Protein AF-A0A961ANX2-F1 (afdb_monomer)

Foldseek 3Di:
DDDDDDDDDDDDDDDPDPPPPCVVVVVVVVVVVVVVVVVVVVPDPDDDDDDDDDDDDDDDDDDDDDDDDDDCPPPFPKDKFKDKDWEALQKWKKAWACDPDPQKIKIKTWHWDQDPVQKIKIKIKIKIAGNVLVVVCVVVVLADVRPPHRYIDIHGPVSVVVSVVVCVVVVRMDMDIDDIDIDHAFDKDKDKDWDDDVPDDPQFIKIKIWIWTWHADPVRIIMIIIIIITGTDD

Solvent-accessible surface area (backbone atoms only — not comparable to full-atom values): 14037 Å² total; per-residue (Å²): 136,86,86,84,91,86,85,87,84,79,81,84,77,79,82,76,80,84,75,72,79,58,56,66,57,52,54,47,52,53,51,51,52,49,52,53,50,53,50,57,64,69,66,54,79,77,77,80,81,82,77,90,79,85,92,84,82,90,87,81,88,77,84,78,82,76,88,72,93,62,90,77,70,76,74,76,69,67,48,74,39,65,38,67,35,70,25,52,70,65,25,18,44,34,35,26,33,80,33,95,51,91,70,30,28,33,40,38,39,40,34,63,39,84,41,98,87,62,32,36,37,34,44,40,36,35,33,54,33,38,55,73,55,44,55,54,36,58,75,61,66,68,45,78,86,52,73,50,65,60,41,52,40,65,43,49,42,72,51,56,51,53,50,48,54,57,38,45,73,69,69,66,34,63,76,48,72,54,81,72,44,76,31,50,66,63,37,71,46,74,51,74,49,77,45,69,50,92,93,52,62,87,82,59,26,33,28,34,40,39,40,40,28,43,31,78,42,98,85,62,26,32,39,39,38,43,39,38,40,36,31,72,48,128

Secondary structure (DSSP, 8-state):
-----------PPP---TTSSSHHHHHHHHHHHHHHHHHHHHTSPPPP--PPPPP-----PPPPPP------------EEEEEEEEE-TTEEEEEEEE-SSTTEEEEEEEEEEE-TTSEEEEEEEEEEEEHHHHHHHHTTTSSTTTT-TT-EEEEEHHHHHHHHHHHHHTTS--EEEPPPEEEETTPEEEEEEEEEPTT--GGGEEEEEEEEEEEE-TTS-EEEEEEEEEEE--

Radius of gyration: 30.41 Å; Cα contacts (8 Å, |Δi|>4): 353; chains: 1; bounding box: 82×54×110 Å

Nearest PDB structures (foldseek):
  6pnp-assembly1_B  TM=3.461E-01  e=7.572E-02  Rattus norvegicus
  6pnq-assembly1_B  TM=3.344E-01  e=1.696E-01  Rattus norvegicus
  3b7k-assembly1_A  TM=1.611E-01  e=2.538E-01  Homo sapiens
  5o68-assembly2_F  TM=2.345E-01  e=1.428E+00  Pseudomonas sp. UK4
  5o68-assembly4_L  TM=2.572E-01  e=4.266E+00  Pseudomonas sp. UK4

Sequence (234 aa):
MPTDDSNLPSDPAPATEVRGRWLPFLLFAVALGFVISVLFISLRPRVPTADPKPALSAAPALPSPKSDSTDAGTPALSRRVRGTVRVAGNEAAVVALPGQTPGTNLLISVTPFPMPDGTVQMSIREAQLSESAIDLADGGELFPDSFEPDRVNAIPIPRVESFREVTEWLTTTTWISYPTMVARDGESAHFVSKISKPGAPEDDWLGKSYEIRTKSLTDGGFQIDVDLDLRELK

Structure (mmCIF, N/CA/C/O backbone):
data_AF-A0A961ANX2-F1
#
_entry.id   AF-A0A961ANX2-F1
#
loop_
_atom_site.group_PDB
_atom_site.id
_atom_site.type_symbol
_atom_site.label_atom_id
_atom_site.label_alt_id
_atom_site.label_comp_id
_atom_site.label_asym_id
_atom_site.label_entity_id
_atom_site.label_seq_id
_atom_site.pdbx_PDB_ins_code
_atom_site.Cartn_x
_atom_site.Cartn_y
_atom_site.Cartn_z
_atom_site.occupancy
_atom_site.B_iso_or_equiv
_atom_site.auth_seq_id
_atom_site.auth_comp_id
_atom_site.auth_asym_id
_atom_site.auth_atom_id
_atom_site.pdbx_PDB_model_num
ATOM 1 N N . MET A 1 1 ? 62.000 6.020 68.272 1.00 50.16 1 MET A N 1
ATOM 2 C CA . MET A 1 1 ? 62.460 4.679 67.842 1.00 50.16 1 MET A CA 1
ATOM 3 C C . MET A 1 1 ? 61.927 3.674 68.851 1.00 50.16 1 MET A C 1
ATOM 5 O O . MET A 1 1 ? 61.985 4.022 70.026 1.00 50.16 1 MET A O 1
ATOM 9 N N . PRO A 1 2 ? 61.375 2.516 68.448 1.00 48.50 2 PRO A N 1
ATOM 10 C CA . PRO A 1 2 ? 61.675 1.770 67.224 1.00 48.50 2 PRO A CA 1
ATOM 11 C C . PRO A 1 2 ? 60.508 1.660 66.221 1.00 48.50 2 PRO A C 1
ATOM 13 O O . PRO A 1 2 ? 59.345 1.853 66.559 1.00 48.50 2 PRO A O 1
ATOM 16 N N . THR A 1 3 ? 60.899 1.404 64.977 1.00 52.41 3 THR A N 1
ATOM 17 C CA . THR A 1 3 ? 60.136 0.935 63.813 1.00 52.41 3 THR A CA 1
ATOM 18 C C . THR A 1 3 ? 59.801 -0.547 63.956 1.00 52.41 3 THR A C 1
ATOM 20 O O . THR A 1 3 ? 60.655 -1.298 64.424 1.00 52.41 3 THR A O 1
ATOM 23 N N . ASP A 1 4 ? 58.627 -0.966 63.484 1.00 52.03 4 ASP A N 1
ATOM 24 C CA . ASP A 1 4 ? 58.417 -2.358 63.088 1.00 52.03 4 ASP A CA 1
ATOM 25 C C . ASP A 1 4 ? 57.594 -2.410 61.793 1.00 52.03 4 ASP A C 1
ATOM 27 O O . ASP A 1 4 ? 56.398 -2.106 61.760 1.00 52.03 4 ASP A O 1
ATOM 31 N N . ASP A 1 5 ? 58.318 -2.704 60.715 1.00 53.34 5 ASP A N 1
ATOM 32 C CA . ASP A 1 5 ? 57.829 -3.066 59.393 1.00 53.34 5 ASP A CA 1
ATOM 33 C C . ASP A 1 5 ? 57.406 -4.531 59.444 1.00 53.34 5 ASP A C 1
ATOM 35 O O . ASP A 1 5 ? 58.272 -5.377 59.638 1.00 53.34 5 ASP A O 1
ATOM 39 N N . SER A 1 6 ? 56.127 -4.851 59.231 1.00 57.75 6 SER A N 1
ATOM 40 C CA . SER A 1 6 ? 55.669 -6.164 58.737 1.00 57.75 6 SER A CA 1
ATOM 41 C C . SER A 1 6 ? 54.146 -6.196 58.639 1.00 57.75 6 SER A C 1
ATOM 43 O O . SER A 1 6 ? 53.470 -6.306 59.657 1.00 57.75 6 SER A O 1
ATOM 45 N N . ASN A 1 7 ? 53.604 -6.111 57.420 1.00 52.88 7 ASN A N 1
ATOM 46 C CA . ASN A 1 7 ? 52.582 -7.034 56.893 1.00 52.88 7 ASN A CA 1
ATOM 47 C C . ASN A 1 7 ? 51.943 -6.471 55.616 1.00 52.88 7 ASN A C 1
ATOM 49 O O . ASN A 1 7 ? 50.896 -5.827 55.636 1.00 52.88 7 ASN A O 1
ATOM 53 N N . LEU A 1 8 ? 52.582 -6.777 54.488 1.00 61.31 8 LEU A N 1
ATOM 54 C CA . LEU A 1 8 ? 51.923 -6.894 53.191 1.00 61.31 8 LEU A CA 1
ATOM 55 C C . LEU A 1 8 ? 51.381 -8.325 53.059 1.00 61.31 8 LEU A C 1
ATOM 5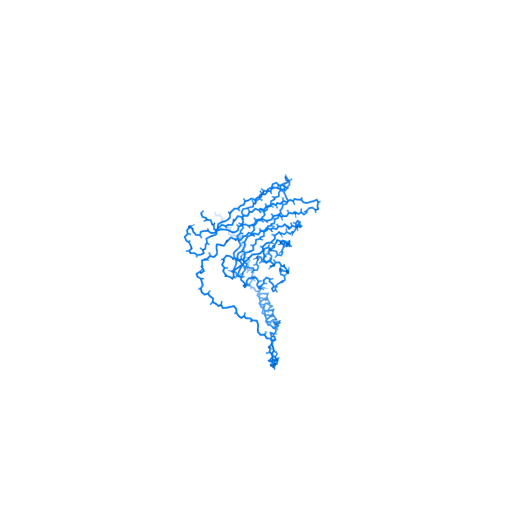7 O O . LEU A 1 8 ? 52.166 -9.268 53.160 1.00 61.31 8 LEU A O 1
ATOM 61 N N . PRO A 1 9 ? 50.092 -8.502 52.747 1.00 58.88 9 PRO A N 1
ATOM 62 C CA . PRO A 1 9 ? 49.636 -9.619 51.935 1.00 58.88 9 PRO A CA 1
ATOM 63 C C . PRO A 1 9 ? 49.165 -9.042 50.589 1.00 58.88 9 PRO A C 1
ATOM 65 O O . PRO A 1 9 ? 48.352 -8.125 50.558 1.00 58.88 9 PRO A O 1
ATOM 68 N N . SER A 1 10 ? 49.745 -9.367 49.439 1.00 55.88 10 SER A N 1
ATOM 69 C CA . SER A 1 10 ? 49.833 -10.654 48.730 1.00 55.88 10 SER A CA 1
ATOM 70 C C . SER A 1 10 ? 49.185 -10.407 47.361 1.00 55.88 10 SER A C 1
ATOM 72 O O . SER A 1 10 ? 48.139 -9.769 47.279 1.00 55.88 10 SER A O 1
ATOM 74 N N . ASP A 1 11 ? 49.860 -10.861 46.309 1.00 59.22 11 ASP A N 1
ATOM 75 C CA . ASP A 1 11 ? 49.550 -10.701 44.883 1.00 59.22 11 ASP A CA 1
ATOM 76 C C . ASP A 1 11 ? 48.061 -10.678 44.475 1.00 59.22 11 ASP A C 1
ATOM 78 O O . ASP A 1 11 ? 47.265 -11.484 44.970 1.00 59.22 11 ASP A O 1
ATOM 82 N N . PRO A 1 12 ? 47.683 -9.876 43.457 1.00 61.41 12 PRO A N 1
ATOM 83 C CA . PRO A 1 12 ? 46.472 -10.140 42.696 1.00 61.41 12 PRO A CA 1
ATOM 84 C C . PRO A 1 12 ? 46.629 -11.442 41.892 1.00 61.41 12 PRO A C 1
ATOM 86 O O . PRO A 1 12 ? 47.610 -11.654 41.180 1.00 61.41 12 PRO A O 1
ATOM 89 N N . ALA A 1 13 ? 45.626 -12.312 42.010 1.00 60.22 13 ALA A N 1
ATOM 90 C CA . ALA A 1 13 ? 45.509 -13.583 41.304 1.00 60.22 13 ALA A CA 1
ATOM 91 C C . ALA A 1 13 ? 45.782 -13.469 39.785 1.00 60.22 13 ALA A C 1
ATOM 93 O O . ALA A 1 13 ? 45.443 -12.454 39.169 1.00 60.22 13 ALA A O 1
ATOM 94 N N . PRO A 1 14 ? 46.333 -14.520 39.146 1.00 55.44 14 PRO A N 1
ATOM 95 C CA . PRO A 1 14 ? 46.577 -14.517 37.710 1.00 55.44 14 PRO A CA 1
ATOM 96 C C . PRO A 1 14 ? 45.254 -14.403 36.950 1.00 55.44 14 PRO A C 1
ATOM 98 O O . PRO A 1 14 ? 44.310 -15.158 37.194 1.00 55.44 14 PRO A O 1
ATOM 101 N N . ALA A 1 15 ? 45.203 -13.464 36.004 1.00 53.44 15 ALA A N 1
ATOM 102 C CA . ALA A 1 15 ? 44.121 -13.338 35.042 1.00 53.44 15 ALA A CA 1
ATOM 103 C C . ALA A 1 15 ? 43.963 -14.668 34.292 1.00 53.44 15 ALA A C 1
ATOM 105 O O . ALA A 1 15 ? 44.755 -15.007 33.413 1.00 53.44 15 ALA A O 1
ATOM 106 N N . THR A 1 16 ? 42.948 -15.443 34.669 1.00 54.62 16 THR A N 1
ATOM 107 C CA . THR A 1 16 ? 42.607 -16.692 34.000 1.00 54.62 16 THR A CA 1
ATOM 108 C C . THR A 1 16 ? 42.228 -16.406 32.556 1.00 54.62 16 THR A C 1
ATOM 110 O O . THR A 1 16 ? 41.278 -15.690 32.248 1.00 54.62 16 THR A O 1
ATOM 113 N N . GLU A 1 17 ? 43.024 -16.998 31.688 1.00 55.22 17 GLU A N 1
ATOM 114 C CA . GLU A 1 17 ? 42.991 -17.045 30.241 1.00 55.22 17 GLU A CA 1
ATOM 115 C C . GLU A 1 17 ? 41.625 -17.525 29.696 1.00 55.22 17 GLU A C 1
ATOM 117 O O . GLU A 1 17 ? 41.385 -18.710 29.482 1.00 55.22 17 GLU A O 1
ATOM 122 N N . VAL A 1 18 ? 40.699 -16.598 29.417 1.00 54.22 18 VAL A N 1
ATOM 123 C CA . VAL A 1 18 ? 39.409 -16.878 28.735 1.00 54.22 18 VAL A CA 1
ATOM 124 C C . VAL A 1 18 ? 39.569 -16.865 27.201 1.00 54.22 18 VAL A C 1
ATOM 126 O O . VAL A 1 18 ? 38.660 -16.491 26.467 1.00 54.22 18 VAL A O 1
ATOM 129 N N . ARG A 1 19 ? 40.740 -17.239 26.667 1.00 56.00 19 ARG A N 1
ATOM 130 C CA . ARG A 1 19 ? 41.007 -17.194 25.212 1.00 56.00 19 ARG A CA 1
ATOM 131 C C . ARG A 1 19 ? 40.876 -18.535 24.485 1.00 56.00 19 ARG A C 1
ATOM 133 O O . ARG A 1 19 ? 40.759 -18.534 23.266 1.00 56.00 19 ARG A O 1
ATOM 140 N N . GLY A 1 20 ? 40.809 -19.664 25.196 1.00 58.69 20 GLY A N 1
ATOM 141 C CA . GLY A 1 20 ? 40.805 -20.998 24.571 1.00 58.69 20 GLY A CA 1
ATOM 142 C C . GLY A 1 20 ? 39.438 -21.661 24.349 1.00 58.69 20 GLY A C 1
ATOM 143 O O . GLY A 1 20 ? 39.341 -22.591 23.554 1.00 58.69 20 GLY A O 1
ATOM 144 N N . ARG A 1 21 ? 38.363 -21.229 25.031 1.00 63.41 21 ARG A N 1
ATOM 145 C CA . ARG A 1 21 ? 37.116 -22.028 25.102 1.00 63.41 21 ARG A CA 1
ATOM 146 C C . ARG A 1 21 ? 36.097 -21.771 23.984 1.00 63.41 21 ARG A C 1
ATOM 148 O O . ARG A 1 21 ? 35.237 -22.612 23.751 1.00 63.41 21 ARG A O 1
ATOM 155 N N . TRP A 1 22 ? 36.207 -20.655 23.267 1.00 67.06 22 TRP A N 1
ATOM 156 C CA . TRP A 1 22 ? 35.253 -20.273 22.212 1.00 67.06 22 TRP A CA 1
ATOM 157 C C . TRP A 1 22 ? 35.720 -20.618 20.795 1.00 67.06 22 TRP A C 1
ATOM 159 O O . TRP A 1 22 ? 34.911 -20.662 19.870 1.00 67.06 22 TRP A O 1
ATOM 169 N N . LEU A 1 23 ? 37.009 -20.928 20.626 1.00 72.19 23 LEU A N 1
ATOM 170 C CA . LEU A 1 23 ? 37.578 -21.331 19.343 1.00 72.19 23 LEU A CA 1
ATOM 171 C C . LEU A 1 23 ? 36.899 -22.573 18.720 1.00 72.19 23 LEU A C 1
ATOM 173 O O . LEU A 1 23 ? 36.600 -22.519 17.527 1.00 72.19 23 LEU A O 1
ATOM 177 N N . PRO A 1 24 ? 36.571 -23.655 19.465 1.00 79.81 24 PRO A N 1
ATOM 178 C CA . PRO A 1 24 ? 35.876 -24.794 18.861 1.00 79.81 24 PRO A CA 1
ATOM 179 C C . PRO A 1 24 ? 34.441 -24.455 18.426 1.00 79.81 24 PRO A C 1
ATOM 181 O O . PRO A 1 24 ? 33.974 -24.985 17.422 1.00 79.81 24 PRO A O 1
ATOM 184 N N . PHE A 1 25 ? 33.759 -23.535 19.119 1.00 79.56 25 PHE A N 1
ATOM 185 C CA . PHE A 1 25 ? 32.411 -23.092 18.742 1.00 79.56 25 PHE A CA 1
ATOM 186 C C . PHE A 1 25 ? 32.414 -22.264 17.453 1.00 79.56 25 PHE A C 1
ATOM 188 O O . PHE A 1 25 ? 31.551 -22.460 16.599 1.00 79.56 25 PHE A O 1
ATOM 195 N N . LEU A 1 26 ? 33.408 -21.388 17.275 1.00 82.62 26 LEU A N 1
ATOM 196 C CA . LEU A 1 26 ? 33.579 -20.622 16.037 1.00 82.62 26 LEU A CA 1
ATOM 197 C C . LEU A 1 26 ? 33.891 -21.530 14.843 1.00 82.62 26 LEU A C 1
ATOM 199 O O . LEU A 1 26 ? 33.275 -21.386 13.790 1.00 82.62 26 LEU A O 1
ATOM 203 N N . LEU A 1 27 ? 34.791 -22.504 15.014 1.00 85.31 27 LEU A N 1
ATOM 204 C CA . LEU A 1 27 ? 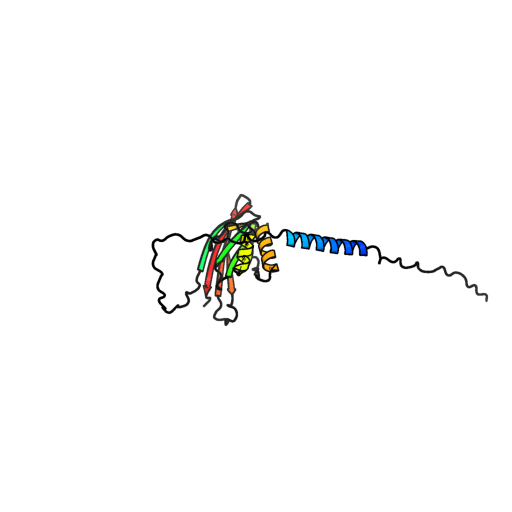35.106 -23.468 13.956 1.00 85.31 27 LEU A CA 1
ATOM 205 C C . LEU A 1 27 ? 33.890 -24.326 13.585 1.00 85.31 27 LEU A C 1
ATOM 207 O O . LEU A 1 27 ? 33.655 -24.568 12.402 1.00 85.31 27 LEU A O 1
ATOM 211 N N . PHE A 1 28 ? 33.082 -24.729 14.570 1.00 86.31 28 PHE A N 1
ATOM 212 C CA . PHE A 1 28 ? 31.843 -25.462 14.322 1.00 86.31 28 PHE A CA 1
ATOM 213 C C . PHE A 1 28 ? 30.817 -24.623 13.548 1.00 86.31 28 PHE A C 1
ATOM 215 O O . PHE A 1 28 ? 30.236 -25.118 12.587 1.00 86.31 28 PHE A O 1
ATOM 222 N N . ALA A 1 29 ? 30.630 -23.347 13.903 1.00 85.12 29 ALA A N 1
ATOM 223 C CA . ALA A 1 29 ? 29.707 -22.455 13.198 1.00 85.12 29 ALA A CA 1
ATOM 224 C C . ALA A 1 29 ? 30.125 -22.221 11.735 1.00 85.12 29 ALA A C 1
ATOM 226 O O . ALA A 1 29 ? 29.280 -22.252 10.839 1.00 85.12 29 ALA A O 1
ATOM 227 N N . VAL A 1 30 ? 31.428 -22.055 11.478 1.00 88.25 30 VAL A N 1
ATOM 228 C CA . VAL A 1 30 ? 31.967 -21.910 10.115 1.00 88.25 30 VAL A CA 1
ATOM 229 C C . VAL A 1 30 ? 31.788 -23.201 9.312 1.00 88.25 30 VAL A C 1
ATOM 231 O O . VAL A 1 30 ? 31.327 -23.151 8.172 1.00 88.25 30 VAL A O 1
ATOM 234 N N . ALA A 1 31 ? 32.090 -24.361 9.904 1.00 88.88 31 ALA A N 1
ATOM 235 C CA . ALA A 1 31 ? 31.893 -25.652 9.249 1.00 88.88 31 ALA A CA 1
ATOM 236 C C . ALA A 1 31 ? 30.410 -25.911 8.935 1.00 88.88 31 ALA A C 1
ATOM 238 O O . ALA A 1 31 ? 30.080 -26.340 7.830 1.00 88.88 31 ALA A O 1
ATOM 239 N N . LEU A 1 32 ? 29.509 -25.590 9.868 1.00 89.62 32 LEU A N 1
ATOM 240 C CA . LEU A 1 32 ? 28.068 -25.741 9.682 1.00 89.62 32 LEU A CA 1
ATOM 241 C C . LEU A 1 32 ? 27.545 -24.821 8.571 1.00 89.62 32 LEU A C 1
ATOM 243 O O . LEU A 1 32 ? 26.806 -25.278 7.700 1.00 89.62 32 LEU A O 1
ATOM 247 N N . GLY A 1 33 ? 27.980 -23.557 8.544 1.00 83.88 33 GLY A N 1
ATOM 248 C CA . GLY A 1 33 ? 27.647 -22.622 7.468 1.00 83.88 33 GLY A CA 1
ATOM 249 C C . GLY A 1 33 ? 28.134 -23.104 6.099 1.00 83.88 33 GLY A C 1
ATOM 250 O O . GLY A 1 33 ? 27.402 -23.009 5.114 1.00 83.88 33 GLY A O 1
ATOM 251 N N . PHE A 1 34 ? 29.330 -23.696 6.036 1.00 87.62 34 PHE A N 1
ATOM 252 C CA . PHE A 1 34 ? 29.866 -24.257 4.797 1.00 87.62 34 PHE A CA 1
ATOM 253 C C . PHE A 1 34 ? 29.057 -25.468 4.312 1.00 87.62 34 PHE A C 1
ATOM 255 O O . PHE A 1 34 ? 28.702 -25.535 3.137 1.00 87.62 34 PHE A O 1
ATOM 262 N N . VAL A 1 35 ? 28.694 -26.390 5.211 1.00 87.06 35 VAL A N 1
ATOM 263 C CA . VAL A 1 35 ? 27.864 -27.557 4.868 1.00 87.06 35 VAL A CA 1
ATOM 264 C C . VAL A 1 35 ? 26.482 -27.124 4.377 1.00 87.06 35 VAL A C 1
ATOM 266 O O . VAL A 1 35 ? 26.034 -27.614 3.342 1.00 87.06 35 VAL A O 1
ATOM 269 N N . ILE A 1 36 ? 25.832 -26.172 5.056 1.00 83.56 36 ILE A N 1
ATOM 270 C CA . ILE A 1 36 ? 24.525 -25.635 4.640 1.00 83.56 36 ILE A CA 1
ATOM 271 C C . ILE A 1 36 ? 24.626 -24.965 3.262 1.00 83.56 36 ILE A C 1
ATOM 273 O O . ILE A 1 36 ? 23.772 -25.198 2.408 1.00 83.56 36 ILE A O 1
ATOM 277 N N . SER A 1 37 ? 25.692 -24.198 3.011 1.00 78.50 37 SER A N 1
ATOM 278 C CA . SER A 1 37 ? 25.933 -23.538 1.721 1.00 78.50 37 SER A CA 1
ATOM 279 C C . SER A 1 37 ? 26.113 -24.544 0.576 1.00 78.50 37 SER A C 1
ATOM 281 O O . SER A 1 37 ? 25.465 -24.431 -0.467 1.00 78.50 37 SER A O 1
ATOM 283 N N . VAL A 1 38 ? 26.920 -25.592 0.783 1.00 81.44 38 VAL A N 1
ATOM 284 C CA . VAL A 1 38 ? 27.123 -26.659 -0.214 1.00 81.44 38 VAL A CA 1
ATOM 285 C C . VAL A 1 38 ? 25.829 -27.437 -0.470 1.00 81.44 38 VAL A C 1
ATOM 287 O O . VAL A 1 38 ? 25.532 -27.769 -1.623 1.00 81.44 38 VAL A O 1
ATOM 290 N N . LEU A 1 39 ? 25.031 -27.689 0.572 1.00 78.75 39 LEU A N 1
ATOM 291 C CA . LEU A 1 39 ? 23.731 -28.343 0.437 1.00 78.75 39 LEU A CA 1
ATOM 292 C C . LEU A 1 39 ? 22.778 -27.487 -0.417 1.00 78.75 39 LEU A C 1
ATOM 294 O O . LEU A 1 39 ? 22.170 -27.996 -1.353 1.00 78.75 39 LEU A O 1
ATOM 298 N N . PHE A 1 40 ? 22.722 -26.174 -0.178 1.00 69.81 40 PHE A N 1
ATOM 299 C CA . PHE A 1 40 ? 21.884 -25.247 -0.949 1.00 69.81 40 PHE A CA 1
ATOM 300 C C . PHE A 1 40 ? 22.288 -25.147 -2.426 1.00 69.81 40 PHE A C 1
ATOM 302 O O . PHE A 1 40 ? 21.428 -25.044 -3.299 1.00 69.81 40 PHE A O 1
ATOM 309 N N . ILE A 1 41 ? 23.588 -25.202 -2.731 1.00 70.19 41 ILE A N 1
ATOM 310 C CA . ILE A 1 41 ? 24.077 -25.233 -4.119 1.00 70.19 41 ILE A CA 1
ATOM 311 C C . ILE A 1 41 ? 23.701 -26.560 -4.792 1.00 70.19 41 ILE A C 1
ATOM 313 O O . ILE A 1 41 ? 23.319 -26.569 -5.962 1.00 70.19 41 ILE A O 1
ATOM 317 N N . SER A 1 42 ? 23.765 -27.669 -4.053 1.00 63.94 42 SER A N 1
ATOM 318 C CA . SER A 1 42 ? 23.496 -29.011 -4.584 1.00 63.94 42 SER A CA 1
ATOM 319 C C . SER A 1 42 ? 22.004 -29.301 -4.787 1.00 63.94 42 SER A C 1
ATOM 321 O O . SER A 1 42 ? 21.663 -30.095 -5.660 1.00 63.94 42 SER A O 1
ATOM 323 N N . LEU A 1 43 ? 21.115 -28.654 -4.022 1.00 60.34 43 LEU A N 1
ATOM 324 C CA . LEU A 1 43 ? 19.658 -28.783 -4.160 1.00 60.34 43 LEU A CA 1
ATOM 325 C C . LEU A 1 43 ? 19.028 -27.806 -5.166 1.00 60.34 43 LEU A C 1
ATOM 327 O O . LEU A 1 43 ? 17.805 -27.799 -5.306 1.00 60.34 43 LEU A O 1
ATOM 331 N N . ARG A 1 44 ? 19.815 -27.012 -5.906 1.00 48.16 44 ARG A N 1
ATOM 332 C CA . ARG A 1 44 ? 19.263 -26.224 -7.019 1.00 48.16 44 ARG A CA 1
ATOM 333 C C . ARG A 1 44 ? 18.674 -27.179 -8.070 1.00 48.16 44 ARG A C 1
ATOM 335 O O . ARG A 1 44 ? 19.421 -28.004 -8.605 1.00 48.16 44 ARG A O 1
ATOM 342 N N . PRO A 1 45 ? 17.373 -27.082 -8.402 1.00 44.31 45 PRO A N 1
ATOM 343 C CA . PRO A 1 45 ? 16.785 -27.861 -9.482 1.00 44.31 45 PRO A CA 1
ATOM 344 C C . PRO A 1 45 ? 17.556 -27.579 -10.771 1.00 44.31 45 PRO A C 1
ATOM 346 O O . PRO A 1 45 ? 17.707 -26.425 -11.178 1.00 44.31 45 PRO A O 1
ATOM 349 N N . ARG A 1 46 ? 18.087 -28.626 -11.410 1.00 44.44 46 ARG A N 1
ATOM 350 C CA . ARG A 1 46 ? 18.656 -28.490 -12.752 1.00 44.44 46 ARG A CA 1
ATOM 351 C C . ARG A 1 46 ? 17.527 -28.068 -13.687 1.00 44.44 46 ARG A C 1
ATOM 353 O O . ARG A 1 46 ? 16.535 -28.783 -13.807 1.00 44.44 46 ARG A O 1
ATOM 360 N N . VAL A 1 47 ? 17.696 -26.915 -14.330 1.00 46.25 47 VAL A N 1
ATOM 361 C CA . VAL A 1 47 ? 16.840 -26.455 -15.428 1.00 46.25 47 VAL A CA 1
ATOM 362 C C . VAL A 1 47 ? 16.746 -27.590 -16.456 1.00 46.25 47 VAL A C 1
ATOM 364 O O . VAL A 1 47 ? 17.797 -28.080 -16.885 1.00 46.25 47 VAL A O 1
ATOM 367 N N . PRO A 1 48 ? 15.545 -28.055 -16.838 1.00 41.78 48 PRO A N 1
ATOM 368 C CA . PRO A 1 48 ? 15.430 -29.067 -17.873 1.00 41.78 48 PRO A CA 1
ATOM 369 C C . PRO A 1 48 ? 15.951 -28.493 -19.194 1.00 41.78 48 PRO A C 1
ATOM 371 O O . PRO A 1 48 ? 15.455 -27.491 -19.705 1.00 41.78 48 PRO A O 1
ATOM 374 N N . THR A 1 49 ? 16.991 -29.127 -19.729 1.00 43.00 49 THR A N 1
ATOM 375 C CA . THR A 1 49 ? 17.475 -28.912 -21.092 1.00 43.00 49 THR A CA 1
ATOM 376 C C . THR A 1 49 ? 16.362 -29.328 -22.054 1.00 43.00 49 THR A C 1
ATOM 378 O O . THR A 1 49 ? 15.955 -30.487 -22.058 1.00 43.00 49 THR A O 1
ATOM 381 N N . ALA A 1 50 ? 15.822 -28.379 -22.818 1.00 40.81 50 ALA A N 1
ATOM 382 C CA . ALA A 1 50 ? 14.803 -28.654 -23.821 1.00 40.81 50 ALA A CA 1
ATOM 383 C C . ALA A 1 50 ? 15.419 -29.426 -25.000 1.00 40.81 50 ALA A C 1
ATOM 385 O O . ALA A 1 50 ? 16.276 -28.897 -25.707 1.00 40.81 50 ALA A O 1
ATOM 386 N N . ASP A 1 51 ? 14.970 -30.664 -25.213 1.00 35.62 51 ASP A N 1
ATOM 387 C CA . ASP A 1 51 ? 15.214 -31.409 -26.451 1.00 35.62 51 ASP A CA 1
ATOM 388 C C . ASP A 1 51 ? 14.386 -30.825 -27.616 1.00 35.62 51 ASP A C 1
ATOM 390 O O . ASP A 1 51 ? 13.257 -30.360 -27.411 1.00 35.62 51 ASP A O 1
ATOM 394 N N . PRO A 1 52 ? 14.902 -30.852 -28.860 1.00 48.47 52 PRO A N 1
ATOM 395 C CA . PRO A 1 52 ? 14.256 -30.230 -30.007 1.00 48.47 52 PRO A CA 1
ATOM 396 C C . PRO A 1 52 ? 13.148 -31.137 -30.558 1.00 48.47 52 PRO A C 1
ATOM 398 O O . PRO A 1 52 ? 13.403 -32.269 -30.974 1.00 48.47 52 PRO A O 1
ATOM 401 N N . LYS A 1 53 ? 11.905 -30.643 -30.616 1.00 34.53 53 LYS A N 1
ATOM 402 C CA . LYS A 1 53 ? 10.803 -31.354 -31.287 1.00 34.53 53 LYS A CA 1
ATOM 403 C C . LYS A 1 53 ? 10.686 -30.932 -32.767 1.00 34.53 53 LYS A C 1
ATOM 405 O O . LYS A 1 53 ? 10.789 -29.737 -33.044 1.00 34.53 53 LYS A O 1
ATOM 410 N N . PRO A 1 54 ? 10.453 -31.863 -33.720 1.00 38.09 54 PRO A N 1
ATOM 411 C CA . PRO A 1 54 ? 10.437 -31.571 -35.156 1.00 38.09 54 PRO A CA 1
ATOM 412 C C . PRO A 1 54 ? 9.128 -30.935 -35.649 1.00 38.09 54 PRO A C 1
ATOM 414 O O . PRO A 1 54 ? 8.059 -31.132 -35.072 1.00 38.09 54 PRO A O 1
ATOM 417 N N . ALA A 1 55 ? 9.253 -30.224 -36.771 1.00 46.34 55 ALA A N 1
ATOM 418 C CA . ALA A 1 55 ? 8.225 -29.491 -37.507 1.00 46.34 55 ALA A CA 1
ATOM 419 C C . ALA A 1 55 ? 7.152 -30.363 -38.187 1.00 46.34 55 ALA A C 1
ATOM 421 O O . ALA A 1 55 ? 7.477 -31.394 -38.763 1.00 46.34 55 ALA A O 1
ATOM 422 N N . LEU A 1 56 ? 5.908 -29.865 -38.192 1.00 32.28 56 LEU A N 1
ATOM 423 C CA . LEU A 1 56 ? 4.776 -30.082 -39.125 1.00 32.28 56 LEU A CA 1
ATOM 424 C C . LEU A 1 56 ? 3.619 -29.219 -38.565 1.00 32.28 56 LEU A C 1
ATOM 426 O O . LEU A 1 56 ? 3.461 -29.168 -37.354 1.00 32.28 56 LEU A O 1
ATOM 430 N N . SER A 1 57 ? 2.729 -28.533 -39.277 1.00 31.70 57 SER A N 1
ATOM 431 C CA . SER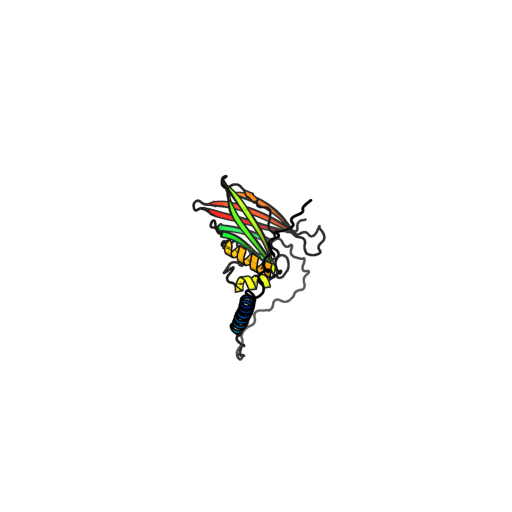 A 1 57 ? 2.482 -28.210 -40.681 1.00 31.70 57 SER A CA 1
ATOM 432 C C . SER A 1 57 ? 1.409 -27.094 -40.676 1.00 31.70 57 SER A C 1
ATOM 434 O O . SER A 1 57 ? 0.679 -26.941 -39.700 1.00 31.70 57 SER A O 1
ATOM 436 N N . ALA A 1 58 ? 1.351 -26.308 -41.747 1.00 38.12 58 ALA A N 1
ATOM 437 C CA . ALA A 1 58 ? 0.695 -25.005 -41.910 1.00 38.12 58 ALA A CA 1
ATOM 438 C C . ALA A 1 58 ? -0.847 -24.919 -41.765 1.00 38.12 58 ALA A C 1
ATOM 440 O O . ALA A 1 58 ? -1.549 -25.845 -42.167 1.00 38.12 58 ALA A O 1
ATOM 441 N N . ALA A 1 59 ? -1.343 -23.739 -41.329 1.00 31.47 59 ALA A N 1
ATOM 442 C CA . ALA A 1 59 ? -2.276 -22.812 -42.033 1.00 31.47 59 ALA A CA 1
ATOM 443 C C . ALA A 1 59 ? -3.031 -21.867 -41.049 1.00 31.47 59 ALA A C 1
ATOM 445 O O . ALA A 1 59 ? -3.223 -22.251 -39.899 1.00 31.47 59 ALA A O 1
ATOM 446 N N . PRO A 1 60 ? -3.619 -20.729 -41.488 1.00 37.84 60 PRO A N 1
ATOM 447 C CA . PRO A 1 60 ? -3.115 -19.650 -42.341 1.00 37.84 60 PRO A CA 1
ATOM 448 C C . PRO A 1 60 ? -2.907 -18.327 -41.553 1.00 37.84 60 PRO A C 1
ATOM 450 O O . PRO A 1 60 ? -3.467 -18.111 -40.482 1.00 37.84 60 PRO A O 1
ATOM 453 N N . ALA A 1 61 ? -2.083 -17.433 -42.106 1.00 34.94 61 ALA A N 1
ATOM 454 C CA . ALA A 1 61 ? -1.643 -16.178 -41.496 1.00 34.94 61 ALA A CA 1
ATOM 455 C C . ALA A 1 61 ? -2.770 -15.142 -41.294 1.00 34.94 61 ALA A C 1
ATOM 457 O O . ALA A 1 61 ? -3.496 -14.820 -42.235 1.00 34.94 61 ALA A O 1
ATOM 458 N N . LEU A 1 62 ? -2.842 -14.556 -40.091 1.00 34.78 62 LEU A N 1
ATOM 459 C CA . LEU A 1 62 ? -3.490 -13.261 -39.860 1.00 34.78 62 LEU A CA 1
ATOM 460 C C . LEU A 1 62 ? -2.520 -12.122 -40.236 1.00 34.78 62 LEU A C 1
ATOM 462 O O . LEU A 1 62 ? -1.312 -12.259 -40.024 1.00 34.78 62 LEU A O 1
ATOM 466 N N . PRO A 1 63 ? -3.015 -11.013 -40.813 1.00 36.16 63 PRO A N 1
ATOM 467 C CA . PRO A 1 63 ? -2.172 -9.959 -41.366 1.00 36.16 63 PRO A CA 1
ATOM 468 C C . PRO A 1 63 ? -1.373 -9.242 -40.272 1.00 36.16 63 PRO A C 1
ATOM 470 O O . PRO A 1 63 ? -1.935 -8.745 -39.298 1.00 36.16 63 PRO A O 1
ATOM 473 N N . SER A 1 64 ? -0.056 -9.152 -40.462 1.00 36.94 64 SER A N 1
ATOM 474 C CA . SER A 1 64 ? 0.818 -8.271 -39.686 1.00 36.94 64 SER A CA 1
ATOM 475 C C . SER A 1 64 ? 0.348 -6.818 -39.845 1.00 36.94 64 SER A C 1
ATOM 477 O O . SER A 1 64 ? 0.176 -6.377 -40.988 1.00 36.94 64 SER A O 1
ATOM 479 N N . PRO A 1 65 ? 0.148 -6.046 -38.761 1.00 33.34 65 PRO A N 1
ATOM 480 C CA . PRO A 1 65 ? -0.159 -4.635 -38.905 1.00 33.34 65 PRO A CA 1
ATOM 481 C C . PRO A 1 65 ? 1.088 -3.928 -39.439 1.00 33.34 65 PRO A C 1
ATOM 483 O O . PRO A 1 65 ? 2.171 -3.993 -38.855 1.00 33.34 65 PRO A O 1
ATOM 486 N N . LYS A 1 66 ? 0.924 -3.303 -40.608 1.00 32.03 66 LYS A N 1
ATOM 487 C CA . LYS A 1 66 ? 1.905 -2.412 -41.224 1.00 32.03 66 LYS A CA 1
ATOM 488 C C . LYS A 1 66 ? 2.302 -1.330 -40.225 1.00 32.03 66 LYS A C 1
ATOM 490 O O . LYS A 1 66 ? 1.448 -0.657 -39.657 1.00 32.03 66 LYS A O 1
ATOM 495 N N . SER A 1 67 ? 3.609 -1.172 -40.063 1.00 44.78 67 SER A N 1
ATOM 496 C CA . SER A 1 67 ? 4.227 0.022 -39.505 1.00 44.78 67 SER A CA 1
ATOM 497 C C . SER A 1 67 ? 3.891 1.202 -40.417 1.00 44.78 67 SER A C 1
ATOM 499 O O . SER A 1 67 ? 4.465 1.324 -41.497 1.00 44.78 67 SER A O 1
ATOM 501 N N . ASP A 1 68 ? 2.942 2.033 -39.991 1.00 28.25 68 ASP A N 1
ATOM 502 C CA . ASP A 1 68 ? 2.840 3.414 -40.448 1.00 28.25 68 ASP A CA 1
ATOM 503 C C . ASP A 1 68 ? 3.486 4.297 -39.382 1.00 28.25 68 ASP A C 1
ATOM 505 O O . ASP A 1 68 ? 2.988 4.462 -38.268 1.00 28.25 68 ASP A O 1
ATOM 509 N N . SER A 1 69 ? 4.648 4.837 -39.746 1.00 40.84 69 SER A N 1
ATOM 510 C CA . SER A 1 69 ? 5.260 5.991 -39.104 1.00 40.84 69 SER A CA 1
ATOM 511 C C . SER A 1 69 ? 4.282 7.159 -39.216 1.00 40.84 69 SER A C 1
ATOM 513 O O . SER A 1 69 ? 4.137 7.773 -40.268 1.00 40.84 69 SER A O 1
ATOM 515 N N . THR A 1 70 ? 3.572 7.430 -38.127 1.00 32.22 70 THR A N 1
ATOM 516 C CA . THR A 1 70 ? 2.867 8.691 -37.908 1.00 32.22 70 THR A CA 1
ATOM 517 C C . THR A 1 70 ? 3.372 9.232 -36.584 1.00 32.22 70 THR A C 1
ATOM 519 O O . THR A 1 70 ? 3.399 8.491 -35.604 1.00 32.22 70 THR A O 1
ATOM 522 N N . ASP A 1 71 ? 3.828 10.484 -36.609 1.00 38.91 71 ASP A N 1
ATOM 523 C CA . ASP A 1 71 ? 4.183 11.331 -35.469 1.00 38.91 71 ASP A CA 1
ATOM 524 C C . ASP A 1 71 ? 3.537 10.855 -34.159 1.00 38.91 71 ASP A C 1
ATOM 526 O O . ASP A 1 71 ? 2.349 11.074 -33.903 1.00 38.91 71 ASP A O 1
ATOM 530 N N . ALA A 1 72 ? 4.320 10.161 -33.331 1.00 33.38 72 ALA A N 1
ATOM 531 C CA . ALA A 1 72 ? 3.903 9.778 -31.996 1.00 33.38 72 ALA A CA 1
ATOM 532 C C . ALA A 1 72 ? 4.000 11.026 -31.119 1.00 33.38 72 ALA A C 1
ATOM 534 O O . ALA A 1 72 ? 4.973 11.224 -30.393 1.00 33.38 72 ALA A O 1
ATOM 535 N N . GLY A 1 73 ? 2.984 11.887 -31.204 1.00 31.56 73 GLY A N 1
ATOM 536 C CA . GLY A 1 73 ? 2.668 12.775 -30.099 1.00 31.56 73 GLY A CA 1
ATOM 537 C C . GLY A 1 73 ? 2.555 11.902 -28.856 1.00 31.56 73 GLY A C 1
ATOM 538 O O . GLY A 1 73 ? 1.678 11.040 -28.794 1.00 31.56 73 GLY A O 1
ATOM 539 N N . THR A 1 74 ? 3.503 12.058 -27.932 1.00 37.72 74 THR A N 1
ATOM 540 C CA . THR A 1 74 ? 3.556 11.339 -26.661 1.00 37.72 74 THR A CA 1
ATOM 541 C C . THR A 1 74 ? 2.155 11.360 -26.053 1.00 37.72 74 THR A C 1
ATOM 543 O O . THR A 1 74 ? 1.660 12.454 -25.764 1.00 37.72 74 THR A O 1
ATOM 546 N N . PRO A 1 75 ? 1.456 10.216 -25.921 1.00 42.72 75 PRO A N 1
ATOM 547 C CA . PRO A 1 75 ? 0.146 10.224 -25.297 1.00 42.72 75 PRO A CA 1
ATOM 548 C C . PRO A 1 75 ? 0.334 10.768 -23.885 1.00 42.72 75 PRO A C 1
ATOM 550 O O . PRO A 1 75 ? 1.158 10.248 -23.131 1.00 42.72 75 PRO A O 1
ATOM 553 N N . ALA A 1 76 ? -0.389 11.840 -23.555 1.00 48.72 76 ALA A N 1
ATOM 554 C CA . ALA A 1 76 ? -0.417 12.372 -22.202 1.00 48.72 76 ALA A CA 1
ATOM 555 C C . ALA A 1 76 ? -0.705 11.201 -21.252 1.00 48.72 76 ALA A C 1
ATOM 557 O O . ALA A 1 76 ? -1.708 10.501 -21.418 1.00 48.72 76 ALA A O 1
ATOM 558 N N . LEU A 1 77 ? 0.204 10.951 -20.306 1.00 58.47 77 LEU A N 1
ATOM 559 C CA . LEU A 1 77 ? 0.122 9.869 -19.322 1.00 58.47 77 LEU A CA 1
ATOM 560 C C . LEU A 1 77 ? -0.972 10.195 -18.289 1.00 58.47 77 LEU A C 1
ATOM 562 O O . LEU A 1 77 ? -0.686 10.382 -17.111 1.00 58.47 77 LEU A O 1
ATOM 566 N N . SER A 1 78 ? -2.229 10.318 -18.727 1.00 64.88 78 SER A N 1
ATOM 567 C CA . SER A 1 78 ? -3.382 10.395 -17.835 1.00 64.88 78 SER A CA 1
ATOM 568 C C . SER A 1 78 ? -3.945 8.993 -17.628 1.00 64.88 78 SER A C 1
ATOM 570 O O . SER A 1 78 ? -4.557 8.436 -18.544 1.00 64.88 78 SER A O 1
ATOM 572 N N . ARG A 1 79 ? -3.743 8.410 -16.444 1.00 75.19 79 ARG A N 1
ATOM 573 C CA . ARG A 1 79 ? -4.350 7.126 -16.069 1.00 75.19 79 ARG A CA 1
ATOM 574 C C . ARG A 1 79 ? -5.086 7.285 -14.752 1.00 75.19 79 ARG A C 1
ATOM 576 O O . ARG A 1 79 ? -4.496 7.694 -13.757 1.00 75.19 79 ARG A O 1
ATOM 583 N N . ARG A 1 80 ? -6.362 6.904 -14.750 1.00 81.75 80 ARG A N 1
ATOM 584 C CA . ARG A 1 80 ? -7.191 6.902 -13.551 1.00 81.75 80 ARG A CA 1
ATOM 585 C C . ARG A 1 80 ? -7.576 5.484 -13.176 1.00 81.75 80 ARG A C 1
ATOM 587 O O . ARG A 1 80 ? -8.077 4.749 -14.022 1.00 81.75 80 ARG A O 1
ATOM 594 N N . VAL A 1 81 ? -7.376 5.130 -11.916 1.00 81.94 81 VAL A N 1
ATOM 595 C CA . VAL A 1 81 ? -7.763 3.838 -11.355 1.00 81.94 81 VAL A CA 1
ATOM 596 C C . VAL A 1 81 ? -8.743 4.075 -10.237 1.00 81.94 81 VAL A C 1
ATOM 598 O O . VAL A 1 81 ? -8.478 4.850 -9.324 1.00 81.94 81 VAL A O 1
ATOM 601 N N . ARG A 1 82 ? -9.881 3.391 -10.313 1.00 86.88 82 ARG A N 1
ATOM 602 C CA . ARG A 1 82 ? -10.912 3.472 -9.294 1.00 86.88 82 ARG A CA 1
ATOM 603 C C . ARG A 1 82 ? -11.365 2.080 -8.916 1.00 86.88 82 ARG A C 1
ATOM 605 O O . ARG A 1 82 ? -11.767 1.306 -9.779 1.00 86.88 82 ARG A O 1
ATOM 612 N N . GLY A 1 83 ? -11.363 1.793 -7.625 1.00 85.75 83 GLY A N 1
ATOM 613 C CA . GLY A 1 83 ? -11.870 0.528 -7.130 1.00 85.75 83 GLY A CA 1
ATOM 614 C C . GLY A 1 83 ? -12.237 0.580 -5.663 1.00 85.75 83 GLY A C 1
ATOM 615 O O . GLY A 1 83 ? -11.807 1.455 -4.915 1.00 85.75 83 GLY A O 1
ATOM 616 N N . THR A 1 84 ? -13.053 -0.389 -5.278 1.00 89.94 84 THR A N 1
ATOM 617 C CA . THR A 1 84 ? -13.523 -0.580 -3.914 1.00 89.94 84 THR A CA 1
ATOM 618 C C . THR A 1 84 ? -13.139 -1.980 -3.483 1.00 89.94 84 THR A C 1
ATOM 620 O O . THR A 1 84 ? -13.399 -2.943 -4.206 1.00 89.94 84 THR A O 1
ATOM 623 N N . VAL A 1 85 ? -12.562 -2.101 -2.294 1.00 91.25 85 VAL A N 1
ATOM 624 C CA . VAL A 1 85 ? -12.199 -3.388 -1.710 1.00 91.25 85 VAL A CA 1
ATOM 625 C C . VAL A 1 85 ? -12.621 -3.445 -0.248 1.00 91.25 85 VAL A C 1
ATOM 627 O O . VAL A 1 85 ? -12.583 -2.447 0.469 1.00 91.25 85 VAL A O 1
ATOM 630 N N . ARG A 1 86 ? -13.039 -4.626 0.203 1.00 92.69 86 ARG A N 1
ATOM 631 C CA . ARG A 1 86 ? -13.225 -4.914 1.624 1.00 92.69 86 ARG A CA 1
ATOM 632 C C . ARG A 1 86 ? -11.946 -5.547 2.152 1.00 92.69 86 ARG A C 1
ATOM 634 O O . ARG A 1 86 ? -11.497 -6.530 1.576 1.00 92.69 86 ARG A O 1
ATOM 641 N N . VAL A 1 87 ? -11.405 -5.004 3.233 1.00 91.19 87 VAL A N 1
ATOM 642 C CA . VAL A 1 87 ? -10.215 -5.519 3.914 1.00 91.19 87 VAL A CA 1
ATOM 643 C C . VAL A 1 87 ? -10.564 -5.895 5.348 1.00 91.19 87 VAL A C 1
ATOM 645 O O . VAL A 1 87 ? -11.322 -5.194 6.023 1.00 91.19 87 VAL A O 1
ATOM 648 N N . ALA A 1 88 ? -10.023 -7.005 5.827 1.00 90.75 88 ALA A N 1
ATOM 649 C CA . ALA A 1 88 ? -10.019 -7.320 7.248 1.00 90.75 88 ALA A CA 1
ATOM 650 C C . ALA A 1 88 ? -9.030 -6.412 8.006 1.00 90.75 88 ALA A C 1
ATOM 652 O O . ALA A 1 88 ? -8.145 -5.797 7.414 1.00 90.75 88 ALA A O 1
ATOM 653 N N . GLY A 1 89 ? -9.138 -6.345 9.338 1.00 86.00 89 GLY A N 1
ATOM 654 C CA . GLY A 1 89 ? -8.248 -5.515 10.167 1.00 86.00 89 GLY A CA 1
ATOM 655 C C . GLY A 1 89 ? -6.758 -5.903 10.121 1.00 86.00 89 GLY A C 1
ATOM 656 O O . GLY A 1 89 ? -5.920 -5.164 10.626 1.00 86.00 89 GLY A O 1
ATOM 657 N N . ASN A 1 90 ? -6.416 -7.051 9.528 1.00 88.75 90 ASN A N 1
ATOM 658 C CA . ASN A 1 90 ? -5.049 -7.529 9.298 1.00 88.75 90 ASN A CA 1
ATOM 659 C C . ASN A 1 90 ? -4.636 -7.509 7.811 1.00 88.75 90 ASN A C 1
ATOM 661 O O . ASN A 1 90 ? -3.621 -8.111 7.443 1.00 88.75 90 ASN A O 1
ATOM 665 N N . GLU A 1 91 ? -5.414 -6.847 6.958 1.00 91.56 91 GLU A N 1
ATOM 666 C CA . GLU A 1 91 ? -5.188 -6.734 5.519 1.00 91.56 91 GLU A CA 1
ATOM 667 C C . GLU A 1 91 ? -4.949 -5.277 5.106 1.00 91.56 91 GLU A C 1
ATOM 669 O O . GLU A 1 91 ? -5.301 -4.327 5.804 1.00 91.56 91 GLU A O 1
ATOM 674 N N . ALA A 1 92 ? -4.332 -5.112 3.944 1.00 90.19 92 ALA A N 1
ATOM 675 C CA . ALA A 1 92 ? -4.117 -3.847 3.270 1.00 90.19 92 ALA A CA 1
ATOM 676 C C . ALA A 1 92 ? -4.797 -3.880 1.898 1.00 90.19 92 ALA A C 1
ATOM 678 O O . ALA A 1 92 ? -4.835 -4.920 1.236 1.00 90.19 92 ALA A O 1
ATOM 679 N N . ALA A 1 93 ? -5.304 -2.732 1.455 1.00 90.38 93 ALA A N 1
ATOM 680 C CA . ALA A 1 93 ? -5.723 -2.550 0.073 1.00 90.38 93 ALA A CA 1
ATOM 681 C C . ALA A 1 93 ? -4.488 -2.281 -0.788 1.00 90.38 93 ALA A C 1
ATOM 683 O O . ALA A 1 93 ? -3.716 -1.371 -0.494 1.00 90.38 93 ALA A O 1
ATOM 684 N N . VAL A 1 94 ? -4.298 -3.062 -1.843 1.00 88.50 94 VAL A N 1
ATOM 685 C CA . VAL A 1 94 ? -3.131 -2.996 -2.722 1.00 88.50 94 VAL A CA 1
ATOM 686 C C . VAL A 1 94 ? -3.580 -2.772 -4.158 1.00 88.50 94 VAL A C 1
ATOM 688 O O . VAL A 1 94 ? -4.502 -3.431 -4.636 1.00 88.50 94 VAL A O 1
ATOM 691 N N . VAL A 1 95 ? -2.923 -1.837 -4.839 1.00 85.56 95 VAL A N 1
ATOM 692 C CA . VAL A 1 95 ? -3.152 -1.501 -6.247 1.00 85.56 95 VAL A CA 1
ATOM 693 C C . VAL A 1 95 ? -1.830 -1.588 -6.988 1.00 85.56 95 VAL A C 1
ATOM 695 O O . VAL A 1 95 ? -0.849 -0.982 -6.556 1.00 85.56 95 VAL A O 1
ATOM 698 N N . ALA A 1 96 ? -1.815 -2.308 -8.107 1.00 79.69 96 ALA A N 1
ATOM 699 C CA . ALA A 1 96 ? -0.669 -2.393 -9.000 1.00 79.69 96 ALA A CA 1
ATOM 700 C C . ALA A 1 96 ? -1.036 -1.874 -10.392 1.00 79.69 96 ALA A C 1
ATOM 702 O O . ALA A 1 96 ? -2.113 -2.162 -10.909 1.00 79.69 96 ALA A O 1
ATOM 703 N N . LEU A 1 97 ? -0.150 -1.074 -10.978 1.00 76.69 97 LEU A N 1
ATOM 704 C CA . LEU A 1 97 ? -0.389 -0.333 -12.214 1.00 76.69 97 LEU A CA 1
ATOM 705 C C . LEU A 1 97 ? 0.889 -0.326 -13.041 1.00 76.69 97 LEU A C 1
ATOM 707 O O . LEU A 1 97 ? 1.965 -0.225 -12.451 1.00 76.69 97 LEU A O 1
ATOM 711 N N . PRO A 1 98 ? 0.819 -0.293 -14.378 1.00 72.00 98 PRO A N 1
ATOM 712 C CA . PRO A 1 98 ? 2.002 -0.006 -15.168 1.00 72.00 98 PRO A CA 1
ATOM 713 C C . PRO A 1 98 ? 2.572 1.353 -14.752 1.00 72.00 98 PRO A C 1
ATOM 715 O O . PRO A 1 98 ? 1.839 2.339 -14.615 1.00 72.00 98 PRO A O 1
ATOM 718 N N . GLY A 1 99 ? 3.874 1.383 -14.512 1.00 68.31 99 GLY A N 1
ATOM 719 C CA . GLY A 1 99 ? 4.612 2.555 -14.082 1.00 68.31 99 GLY A CA 1
ATOM 720 C C . GLY A 1 99 ? 4.703 3.593 -15.193 1.00 68.31 99 GLY A C 1
ATOM 721 O O . GLY A 1 99 ? 4.276 3.382 -16.328 1.00 68.31 99 GLY A O 1
ATOM 722 N N . GLN A 1 100 ? 5.250 4.755 -14.848 1.00 64.50 100 GLN A N 1
ATOM 723 C CA . GLN A 1 100 ? 5.416 5.844 -15.814 1.00 64.50 100 GLN A CA 1
ATOM 724 C C . GLN A 1 100 ? 6.672 5.679 -16.675 1.00 64.50 100 GLN A C 1
ATOM 726 O O . GLN A 1 100 ? 6.755 6.234 -17.768 1.00 64.50 100 GLN A O 1
ATOM 731 N N . THR A 1 101 ? 7.634 4.893 -16.192 1.00 66.94 101 THR A N 1
ATOM 732 C CA . THR A 1 101 ? 8.811 4.483 -16.954 1.00 66.94 101 THR A CA 1
ATOM 733 C C . THR A 1 101 ? 8.508 3.139 -17.621 1.00 66.94 101 THR A C 1
ATOM 735 O O . THR A 1 101 ? 7.978 2.247 -16.956 1.00 66.94 101 THR A O 1
ATOM 738 N N . PRO A 1 102 ? 8.838 2.949 -18.911 1.00 65.94 102 PRO A N 1
ATOM 739 C CA . PRO A 1 102 ? 8.722 1.640 -19.548 1.00 65.94 102 PRO A CA 1
ATOM 740 C C . PRO A 1 102 ? 9.454 0.559 -18.741 1.00 65.94 102 PRO A C 1
ATOM 742 O O . PRO A 1 102 ? 10.585 0.775 -18.304 1.00 65.94 102 PRO A O 1
ATOM 745 N N . GLY A 1 103 ? 8.807 -0.588 -18.533 1.00 67.44 103 GLY A N 1
ATOM 746 C CA . GLY A 1 103 ? 9.366 -1.700 -17.756 1.00 67.44 103 GLY A CA 1
ATOM 747 C C . GLY A 1 103 ? 9.351 -1.505 -16.235 1.00 67.44 103 GLY A C 1
ATOM 748 O O . GLY A 1 103 ? 9.997 -2.266 -15.510 1.00 67.44 103 GLY A O 1
ATOM 749 N N . THR A 1 104 ? 8.634 -0.495 -15.728 1.00 74.06 104 THR A N 1
ATOM 750 C CA . THR A 1 104 ? 8.337 -0.374 -14.296 1.00 74.06 104 THR A CA 1
ATOM 751 C C . THR A 1 104 ? 6.848 -0.514 -14.018 1.00 74.06 104 THR A C 1
ATOM 753 O O . THR A 1 104 ? 6.011 -0.283 -14.888 1.00 74.06 104 THR A O 1
ATOM 756 N N . ASN A 1 105 ? 6.510 -0.890 -12.788 1.00 77.50 105 ASN A N 1
ATOM 757 C CA . ASN A 1 105 ? 5.157 -0.922 -12.254 1.00 77.50 105 ASN A CA 1
ATOM 758 C C . ASN A 1 105 ? 5.091 -0.112 -10.964 1.00 77.50 105 ASN A C 1
ATOM 760 O O . ASN A 1 105 ? 6.040 -0.052 -10.188 1.00 77.50 105 ASN A O 1
ATOM 764 N N . LEU A 1 106 ? 3.963 0.541 -10.750 1.00 80.44 106 LEU A N 1
ATOM 765 C CA . LEU A 1 106 ? 3.640 1.276 -9.547 1.00 80.44 106 LEU A CA 1
ATOM 766 C C . LEU A 1 106 ? 2.801 0.380 -8.641 1.00 80.44 106 LEU A C 1
ATOM 768 O O . LEU A 1 106 ? 1.721 -0.050 -9.038 1.00 80.44 106 LEU A O 1
ATOM 772 N N . LEU A 1 107 ? 3.285 0.139 -7.429 1.00 84.31 107 LEU A N 1
ATOM 773 C CA . LEU A 1 107 ? 2.545 -0.537 -6.374 1.00 84.31 107 LEU A CA 1
ATOM 774 C C . LEU A 1 107 ? 2.175 0.479 -5.299 1.00 84.31 107 LEU A C 1
ATOM 776 O O . LEU A 1 107 ? 3.028 1.237 -4.841 1.00 84.31 107 LEU A O 1
ATOM 780 N N . ILE A 1 108 ? 0.916 0.483 -4.883 1.00 86.25 108 ILE A N 1
ATOM 781 C CA . ILE A 1 108 ? 0.407 1.319 -3.799 1.00 86.25 108 ILE A CA 1
ATOM 782 C C . ILE A 1 108 ? -0.279 0.407 -2.790 1.00 86.25 108 ILE A C 1
ATOM 784 O O . ILE A 1 108 ? -1.112 -0.412 -3.168 1.00 86.25 108 ILE A O 1
ATOM 788 N N . SER A 1 109 ? 0.047 0.566 -1.511 1.00 89.69 109 SER A N 1
ATOM 789 C CA . SER A 1 109 ? -0.605 -0.145 -0.411 1.00 89.69 109 SER A CA 1
ATOM 790 C C . SER A 1 109 ? -1.207 0.837 0.585 1.00 89.69 109 SER A C 1
ATOM 792 O O . SER A 1 109 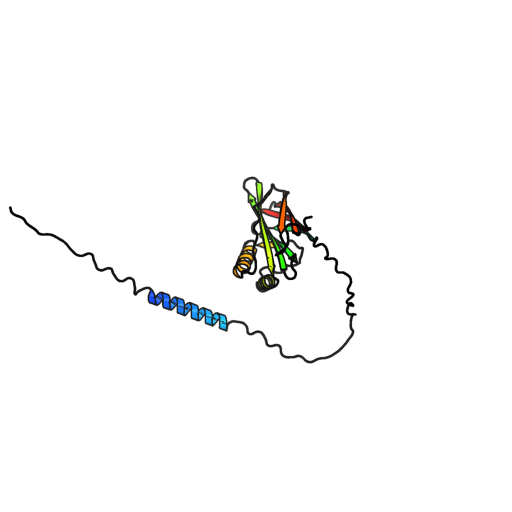? -0.533 1.783 0.997 1.00 89.69 109 SER A O 1
ATOM 794 N N . VAL A 1 110 ? -2.436 0.573 1.013 1.00 90.75 110 VAL A N 1
ATOM 795 C CA . VAL A 1 110 ? -3.191 1.354 1.993 1.00 90.75 110 VAL A CA 1
ATOM 796 C C . VAL A 1 110 ? -3.586 0.440 3.144 1.00 90.75 110 VAL A C 1
ATOM 798 O O . VAL A 1 110 ? -4.377 -0.487 2.969 1.00 90.75 110 VAL A O 1
ATOM 801 N N . THR A 1 111 ? -3.064 0.728 4.331 1.00 91.88 111 THR A N 1
ATOM 802 C CA . THR A 1 111 ? -3.346 -0.040 5.545 1.00 91.88 111 THR A CA 1
ATOM 803 C C . THR A 1 111 ? -4.167 0.807 6.515 1.00 91.88 111 THR A C 1
ATOM 805 O O . THR A 1 111 ? -3.655 1.826 6.995 1.00 91.88 111 THR A O 1
ATOM 808 N N . PRO A 1 112 ? -5.427 0.432 6.802 1.00 90.19 112 PRO A N 1
ATOM 809 C CA . PRO A 1 112 ? -6.258 1.118 7.782 1.00 90.19 112 PRO A CA 1
ATOM 810 C C . PRO A 1 112 ? -5.968 0.616 9.203 1.00 90.19 112 PRO A C 1
ATOM 812 O O . PRO A 1 112 ? -5.765 -0.574 9.435 1.00 90.19 112 PRO A O 1
ATOM 815 N N . PHE A 1 113 ? -6.017 1.522 10.172 1.00 88.81 113 PHE A N 1
ATOM 816 C CA . PHE A 1 113 ? -5.915 1.236 11.596 1.00 88.81 113 PHE A CA 1
ATOM 817 C C . PHE A 1 113 ? -7.047 1.962 12.329 1.00 88.81 113 PHE A C 1
ATOM 819 O O . PHE A 1 113 ? -7.178 3.182 12.188 1.00 88.81 113 PHE A O 1
ATOM 826 N N . PRO A 1 114 ? -7.879 1.251 13.105 1.00 86.81 114 PRO A N 1
ATOM 827 C CA . PRO A 1 114 ? -8.918 1.894 13.894 1.00 86.81 114 PRO A CA 1
ATOM 828 C C . PRO A 1 114 ? -8.290 2.655 15.064 1.00 86.81 114 PRO A C 1
ATOM 830 O O . PRO A 1 114 ? -7.429 2.122 15.768 1.00 86.81 114 PRO A O 1
ATOM 833 N N . MET A 1 115 ? -8.749 3.881 15.301 1.00 88.12 115 MET A N 1
ATOM 834 C CA . MET A 1 115 ? -8.323 4.699 16.435 1.00 88.12 115 MET A CA 1
ATOM 835 C C . MET A 1 115 ? -9.384 4.690 17.550 1.00 88.12 115 MET A C 1
ATOM 837 O O . MET A 1 115 ? -10.581 4.589 17.266 1.00 88.12 115 MET A O 1
ATOM 841 N N . PRO A 1 116 ? -8.989 4.831 18.834 1.00 85.81 116 PRO A N 1
ATOM 842 C CA . PRO A 1 116 ? -9.932 4.820 19.959 1.00 85.81 116 PRO A CA 1
ATOM 843 C C . PRO A 1 116 ? -10.983 5.939 19.936 1.00 85.81 116 PRO A C 1
ATOM 845 O O . PRO A 1 116 ? -12.016 5.824 20.589 1.00 85.81 116 PRO A O 1
ATOM 848 N N . ASP A 1 117 ? -10.719 7.027 19.213 1.00 86.94 117 ASP A N 1
ATOM 849 C CA . ASP A 1 117 ? -11.611 8.181 19.064 1.00 86.94 117 ASP A CA 1
ATOM 850 C C . ASP A 1 117 ? -12.658 8.009 17.945 1.00 86.94 117 ASP A C 1
ATOM 852 O O . ASP A 1 117 ? -13.424 8.934 17.670 1.00 86.94 117 ASP A O 1
ATOM 856 N N . GLY A 1 118 ? -12.705 6.833 17.306 1.00 81.62 118 GLY A N 1
ATOM 857 C CA . GLY A 1 118 ? -13.614 6.532 16.200 1.00 81.62 118 GLY A CA 1
ATOM 858 C C . GLY A 1 118 ? -13.127 7.024 14.835 1.00 81.62 118 GLY A C 1
ATOM 859 O O . GLY A 1 118 ? -13.889 6.973 13.869 1.00 81.62 118 GLY A O 1
ATOM 860 N N . THR A 1 119 ? -11.885 7.506 14.731 1.00 87.62 119 THR A N 1
ATOM 861 C CA . THR A 1 119 ? -11.242 7.805 13.444 1.00 87.62 119 THR A CA 1
ATOM 862 C C . THR A 1 119 ? -10.524 6.583 12.872 1.00 87.62 119 THR A C 1
ATOM 864 O O . THR A 1 119 ? -10.283 5.588 13.562 1.00 87.62 119 THR A O 1
ATOM 867 N N . VAL A 1 120 ? -10.184 6.647 11.585 1.00 87.12 120 VAL A N 1
ATOM 868 C CA . VAL A 1 120 ? -9.350 5.650 10.912 1.00 87.12 120 VAL A CA 1
ATOM 869 C C . VAL A 1 120 ? -8.041 6.312 10.514 1.00 87.12 120 VAL A C 1
ATOM 871 O O . VAL A 1 120 ? -8.007 7.306 9.784 1.00 87.12 120 VAL A O 1
ATOM 874 N N . GLN A 1 121 ? -6.947 5.742 11.001 1.00 89.94 121 GLN A N 1
ATOM 875 C CA . GLN A 1 121 ? -5.601 6.104 10.606 1.00 89.94 121 GLN A CA 1
ATOM 876 C C . GLN A 1 121 ? -5.197 5.261 9.391 1.00 89.94 121 GLN A C 1
ATOM 878 O O . GLN A 1 121 ? -5.326 4.045 9.402 1.00 89.94 121 GLN A O 1
ATOM 883 N N . MET A 1 122 ? -4.700 5.889 8.331 1.00 89.19 122 MET A N 1
ATOM 884 C CA . MET A 1 122 ? -4.288 5.224 7.098 1.00 89.19 122 MET A CA 1
ATOM 885 C C . MET A 1 122 ? -2.788 5.395 6.885 1.00 89.19 122 MET A C 1
ATOM 887 O O . MET A 1 122 ? -2.291 6.517 6.755 1.00 89.19 122 MET A O 1
ATOM 891 N N . SER A 1 123 ? -2.073 4.274 6.811 1.00 90.25 123 SER A N 1
ATOM 892 C CA . SER A 1 123 ? -0.693 4.239 6.329 1.00 90.25 123 SER A CA 1
ATOM 893 C C . SER A 1 123 ? -0.698 3.946 4.837 1.00 90.25 123 SER A C 1
ATOM 895 O O . SER A 1 123 ? -1.269 2.946 4.407 1.00 90.25 123 SER A O 1
ATOM 897 N N . ILE A 1 124 ? -0.070 4.818 4.051 1.00 88.38 124 ILE A N 1
ATOM 898 C CA . ILE A 1 124 ? 0.053 4.637 2.607 1.00 88.38 124 ILE A CA 1
ATOM 899 C C . ILE A 1 124 ? 1.517 4.495 2.258 1.00 88.38 124 ILE A C 1
ATOM 901 O O . ILE A 1 124 ? 2.352 5.305 2.678 1.00 88.38 124 ILE A O 1
ATOM 905 N N . ARG A 1 125 ? 1.810 3.492 1.440 1.00 88.31 125 ARG A N 1
ATOM 906 C CA . ARG A 1 125 ? 3.134 3.298 0.868 1.00 88.31 125 ARG A CA 1
ATOM 907 C C . ARG A 1 125 ? 3.041 3.103 -0.628 1.00 88.31 125 ARG A C 1
ATOM 909 O O . ARG A 1 125 ? 2.049 2.590 -1.139 1.00 88.31 125 ARG A O 1
ATOM 916 N N . GLU A 1 126 ? 4.092 3.523 -1.303 1.00 86.94 126 GLU A N 1
ATOM 917 C CA . GLU A 1 126 ? 4.221 3.466 -2.746 1.00 86.94 126 GLU A CA 1
ATOM 918 C C . GLU A 1 126 ? 5.598 2.930 -3.119 1.00 86.94 126 GLU A C 1
ATOM 920 O O . GLU A 1 126 ? 6.595 3.322 -2.520 1.00 86.94 126 GLU A O 1
ATOM 925 N N . ALA A 1 127 ? 5.668 2.081 -4.138 1.00 84.75 127 ALA A N 1
ATOM 926 C CA . ALA A 1 127 ? 6.921 1.618 -4.709 1.00 84.75 127 ALA A CA 1
ATOM 927 C C . ALA A 1 127 ? 6.866 1.626 -6.233 1.00 84.75 127 ALA A C 1
ATOM 929 O O . ALA A 1 127 ? 5.859 1.256 -6.836 1.00 84.75 127 ALA A O 1
ATOM 930 N N . GLN A 1 128 ? 7.981 2.008 -6.854 1.00 81.31 128 GLN A N 1
ATOM 931 C CA . GLN A 1 128 ? 8.231 1.705 -8.258 1.00 81.31 128 GLN A CA 1
ATOM 932 C C . GLN A 1 128 ? 9.051 0.419 -8.342 1.00 81.31 128 GLN A C 1
ATOM 934 O O . GLN A 1 128 ? 10.176 0.350 -7.850 1.00 81.31 128 GLN A O 1
ATOM 939 N N . LEU A 1 129 ? 8.458 -0.595 -8.954 1.00 78.31 129 LEU A N 1
ATOM 940 C CA . LEU A 1 129 ? 9.005 -1.930 -9.132 1.00 78.31 129 LEU A CA 1
ATOM 941 C C . LEU A 1 129 ? 9.510 -2.072 -10.564 1.00 78.31 129 LEU A C 1
ATOM 943 O O . LEU A 1 129 ? 8.805 -1.698 -11.496 1.00 78.31 129 LEU A O 1
ATOM 947 N N . SER A 1 130 ? 10.705 -2.617 -10.765 1.00 76.62 130 SER A N 1
ATOM 948 C CA . SER A 1 130 ? 11.117 -3.099 -12.088 1.00 76.62 130 SER A CA 1
ATOM 949 C C . SER A 1 130 ? 10.385 -4.400 -12.433 1.00 76.62 130 SER A C 1
ATOM 951 O O . SER A 1 130 ? 9.935 -5.106 -11.532 1.00 76.62 130 SER A O 1
ATOM 953 N N . GLU A 1 131 ? 10.324 -4.770 -13.714 1.00 75.06 131 GLU A N 1
ATOM 954 C CA . GLU A 1 131 ? 9.846 -6.102 -14.140 1.00 75.06 131 GLU A CA 1
ATOM 955 C C . GLU A 1 131 ? 10.539 -7.236 -13.369 1.00 75.06 131 GLU A C 1
ATOM 957 O O . GLU A 1 131 ? 9.879 -8.112 -12.825 1.00 75.06 131 GLU A O 1
ATOM 962 N N . SER A 1 132 ? 11.855 -7.141 -13.164 1.00 73.50 132 SER A N 1
ATOM 963 C CA . SER A 1 132 ? 12.609 -8.132 -12.385 1.00 73.50 132 SER A CA 1
ATOM 964 C C . SER A 1 132 ? 12.184 -8.235 -10.913 1.00 73.50 132 SER A C 1
ATOM 966 O O . SER A 1 132 ? 12.339 -9.290 -10.301 1.00 73.50 132 SER A O 1
ATOM 968 N N . ALA A 1 133 ? 11.688 -7.145 -10.315 1.00 74.12 133 ALA A N 1
ATOM 969 C CA . ALA A 1 133 ? 11.170 -7.157 -8.948 1.00 74.12 133 ALA A CA 1
ATOM 970 C C . ALA A 1 133 ? 9.787 -7.827 -8.876 1.00 74.12 133 ALA A C 1
ATOM 972 O O . ALA A 1 133 ? 9.445 -8.408 -7.848 1.00 74.12 133 ALA A O 1
ATOM 973 N N . ILE A 1 134 ? 9.018 -7.773 -9.966 1.00 71.06 134 ILE A N 1
ATOM 974 C CA . ILE A 1 134 ? 7.700 -8.406 -10.098 1.00 71.06 134 ILE A CA 1
ATOM 975 C C . ILE A 1 134 ? 7.853 -9.890 -10.385 1.00 71.06 134 ILE A C 1
ATOM 977 O O . ILE A 1 134 ? 7.223 -10.685 -9.707 1.00 71.06 134 ILE A O 1
ATOM 981 N N . ASP A 1 135 ? 8.759 -10.277 -11.284 1.00 70.75 135 ASP A N 1
ATOM 982 C CA . ASP A 1 135 ? 9.046 -11.687 -11.574 1.00 70.75 135 ASP A CA 1
ATOM 983 C C . ASP A 1 135 ? 9.472 -12.451 -10.311 1.00 70.75 135 ASP A C 1
ATOM 985 O O . ASP A 1 135 ? 9.132 -13.618 -10.112 1.00 70.75 135 ASP A O 1
ATOM 989 N N . LEU A 1 136 ? 10.198 -11.780 -9.414 1.00 66.56 136 LEU A N 1
ATOM 990 C CA . LEU A 1 136 ? 10.550 -12.325 -8.108 1.00 66.56 136 LEU A CA 1
ATOM 991 C C . LEU A 1 136 ? 9.341 -12.422 -7.161 1.00 66.56 136 LEU A C 1
ATOM 993 O O . LEU A 1 136 ? 9.265 -13.351 -6.357 1.00 66.56 136 LEU A O 1
ATOM 997 N N . ALA A 1 137 ? 8.411 -11.469 -7.246 1.00 60.62 137 ALA A N 1
ATOM 998 C CA . ALA A 1 137 ? 7.159 -11.466 -6.494 1.00 60.62 137 ALA A CA 1
ATOM 999 C C . ALA A 1 137 ? 6.236 -12.616 -6.930 1.00 60.62 137 ALA A C 1
ATOM 1001 O O . ALA A 1 137 ? 5.695 -13.334 -6.083 1.00 60.62 137 ALA A O 1
ATOM 1002 N N . ASP A 1 138 ? 6.111 -12.804 -8.244 1.00 57.00 138 ASP A N 1
ATOM 1003 C CA . ASP A 1 138 ? 5.323 -13.848 -8.898 1.00 57.00 138 ASP A CA 1
ATOM 1004 C C . ASP A 1 138 ? 5.932 -15.231 -8.647 1.00 57.00 138 ASP A C 1
ATOM 1006 O O . ASP A 1 138 ? 5.225 -16.168 -8.274 1.00 57.00 138 ASP A O 1
ATOM 1010 N N . GLY A 1 139 ? 7.261 -15.354 -8.737 1.00 48.78 139 GLY A N 1
ATOM 1011 C CA . GLY A 1 139 ? 7.989 -16.584 -8.416 1.00 48.78 139 GLY A CA 1
ATOM 1012 C C . GLY A 1 139 ? 7.933 -16.997 -6.938 1.00 48.78 139 GLY A C 1
ATOM 1013 O O . GLY A 1 139 ? 8.312 -18.122 -6.610 1.00 48.78 139 GLY A O 1
ATOM 1014 N N . GLY A 1 140 ? 7.467 -16.112 -6.048 1.00 50.66 140 GLY A N 1
ATOM 1015 C CA . GLY A 1 140 ? 7.343 -16.346 -4.608 1.00 50.66 140 GLY A CA 1
ATOM 1016 C C . GLY A 1 140 ? 5.920 -16.596 -4.094 1.00 50.66 140 GLY A C 1
ATOM 1017 O O . GLY A 1 140 ? 5.755 -16.666 -2.878 1.00 50.66 140 GLY A O 1
ATOM 1018 N N . GLU A 1 141 ? 4.898 -16.675 -4.960 1.00 53.19 141 GLU A N 1
ATOM 1019 C CA . GLU A 1 141 ? 3.471 -16.700 -4.559 1.00 53.19 141 GLU A CA 1
ATOM 1020 C C . GLU A 1 141 ? 3.083 -15.549 -3.602 1.00 53.19 141 GLU A C 1
ATOM 1022 O O . GLU A 1 141 ? 2.138 -15.645 -2.811 1.00 53.19 141 GLU A O 1
ATOM 1027 N N . LEU A 1 142 ? 3.810 -14.427 -3.637 1.00 53.59 142 LEU A N 1
ATOM 1028 C CA . LEU A 1 142 ? 3.530 -13.288 -2.759 1.00 53.59 142 LEU A CA 1
ATOM 1029 C C . LEU A 1 142 ? 2.303 -12.496 -3.243 1.00 53.59 142 LEU A C 1
ATOM 1031 O O . LEU A 1 142 ? 1.685 -11.777 -2.460 1.00 53.59 142 LEU A O 1
ATOM 1035 N N . PHE A 1 143 ? 1.897 -12.698 -4.498 1.00 57.50 143 PHE A N 1
ATOM 1036 C CA . PHE A 1 143 ? 0.744 -12.057 -5.126 1.00 57.50 143 PHE A CA 1
ATOM 1037 C C . PHE A 1 143 ? 0.056 -12.980 -6.149 1.00 57.50 143 PHE A C 1
ATOM 1039 O O . PHE A 1 143 ? 0.033 -12.662 -7.336 1.00 57.50 143 PHE A O 1
ATOM 1046 N N . PRO A 1 144 ? -0.524 -14.128 -5.747 1.00 44.88 144 PRO A N 1
ATOM 1047 C CA . PRO A 1 144 ? -1.346 -14.895 -6.673 1.00 44.88 144 PRO A CA 1
ATOM 1048 C C . PRO A 1 144 ? -2.533 -14.008 -7.081 1.00 44.88 144 PRO A C 1
ATOM 1050 O O . PRO A 1 144 ? -3.200 -13.419 -6.228 1.00 44.88 144 PRO A O 1
ATOM 1053 N N . ASP A 1 145 ? -2.728 -13.829 -8.385 1.00 52.84 145 ASP A N 1
ATOM 1054 C CA . ASP A 1 145 ? -3.811 -13.047 -9.000 1.00 52.84 145 ASP A CA 1
ATOM 1055 C C . ASP A 1 145 ? -3.802 -11.518 -8.742 1.00 52.84 145 ASP A C 1
ATOM 1057 O O . ASP A 1 145 ? -4.772 -10.833 -9.070 1.00 52.84 145 ASP A O 1
ATOM 1061 N N . SER A 1 146 ? -2.734 -10.936 -8.167 1.00 48.53 146 SER A N 1
ATOM 1062 C CA . SER A 1 146 ? -2.777 -9.539 -7.672 1.00 48.53 146 SER A CA 1
ATOM 1063 C C . SER A 1 146 ? -2.223 -8.464 -8.618 1.00 48.53 146 SER A C 1
ATOM 1065 O O . SER A 1 146 ? -2.337 -7.278 -8.306 1.00 48.53 146 SER A O 1
ATOM 1067 N N . PHE A 1 147 ? -1.679 -8.853 -9.772 1.00 52.81 147 PHE A N 1
ATOM 1068 C CA . PHE A 1 147 ? -1.217 -7.938 -10.822 1.00 52.81 147 PHE A CA 1
ATOM 1069 C C . PHE A 1 147 ? -2.156 -7.926 -12.034 1.00 52.81 147 PHE A C 1
ATOM 1071 O O . PHE A 1 147 ? -1.699 -7.797 -13.165 1.00 52.81 147 PHE A O 1
ATOM 1078 N N . GLU A 1 148 ? -3.475 -8.032 -11.835 1.00 58.00 148 GLU A N 1
ATOM 1079 C CA . GLU A 1 148 ? -4.380 -7.425 -12.815 1.00 58.00 148 GLU A CA 1
ATOM 1080 C C . GLU A 1 148 ? -4.182 -5.907 -12.703 1.00 58.00 148 GLU A C 1
ATOM 1082 O O . GLU A 1 148 ? -4.569 -5.326 -11.679 1.00 58.00 148 GLU A O 1
ATOM 1087 N N . PRO A 1 149 ? -3.524 -5.262 -13.686 1.00 57.12 149 PRO A N 1
ATOM 1088 C CA . PRO A 1 149 ? -3.304 -3.832 -13.621 1.00 57.12 149 PRO A CA 1
ATOM 1089 C C . PRO A 1 149 ? -4.651 -3.129 -13.463 1.00 57.12 149 PRO A C 1
ATOM 1091 O O . PRO A 1 149 ? -5.637 -3.501 -14.097 1.00 57.12 149 PRO A O 1
ATOM 1094 N N . ASP A 1 150 ? -4.680 -2.119 -12.599 1.00 65.69 150 ASP A N 1
ATOM 1095 C CA . ASP A 1 150 ? -5.848 -1.269 -12.348 1.00 65.69 150 ASP A CA 1
ATOM 1096 C C . ASP A 1 150 ? -6.951 -1.895 -11.462 1.00 65.69 150 ASP A C 1
ATOM 1098 O O . ASP A 1 150 ? -8.060 -1.358 -11.379 1.00 65.69 150 ASP A O 1
ATOM 1102 N N . ARG A 1 151 ? -6.650 -2.978 -10.725 1.00 76.19 151 ARG A N 1
ATOM 1103 C CA . ARG A 1 151 ? -7.545 -3.562 -9.706 1.00 76.19 151 ARG A CA 1
ATOM 1104 C C . ARG A 1 151 ? -7.058 -3.301 -8.275 1.00 76.19 151 ARG A C 1
ATOM 1106 O O . ARG A 1 151 ? -5.862 -3.271 -8.001 1.00 76.19 151 ARG A O 1
ATOM 1113 N N . VAL A 1 152 ? -8.007 -3.123 -7.352 1.00 82.81 152 VAL A N 1
ATOM 1114 C CA . VAL A 1 152 ? -7.742 -2.981 -5.910 1.00 82.81 152 VAL A CA 1
ATOM 1115 C C . VAL A 1 152 ? -7.983 -4.326 -5.223 1.00 82.81 152 VAL A C 1
ATOM 1117 O O . VAL A 1 152 ? -9.094 -4.854 -5.279 1.00 82.81 152 VAL A O 1
ATOM 1120 N N . ASN A 1 153 ? -6.956 -4.868 -4.571 1.00 85.75 153 ASN A N 1
ATOM 1121 C CA . ASN A 1 153 ? -6.966 -6.189 -3.941 1.00 85.75 153 ASN A CA 1
ATOM 1122 C C . ASN A 1 153 ? -6.756 -6.101 -2.426 1.00 85.75 153 ASN A C 1
ATOM 1124 O O . ASN A 1 153 ? -6.071 -5.203 -1.944 1.00 85.75 153 ASN A O 1
ATOM 1128 N N . ALA A 1 154 ? -7.330 -7.040 -1.673 1.00 88.88 154 ALA A N 1
ATOM 1129 C CA . ALA A 1 154 ? -7.088 -7.184 -0.239 1.00 88.88 154 ALA A CA 1
ATOM 1130 C C . ALA A 1 154 ? -5.944 -8.176 -0.025 1.00 88.88 154 ALA A C 1
ATOM 1132 O O . ALA A 1 154 ? -6.043 -9.328 -0.443 1.00 88.88 154 ALA A O 1
ATOM 1133 N N . ILE A 1 155 ? -4.855 -7.729 0.601 1.00 86.88 155 ILE A N 1
ATOM 1134 C CA . ILE A 1 155 ? -3.650 -8.536 0.815 1.00 86.88 155 ILE A CA 1
ATOM 11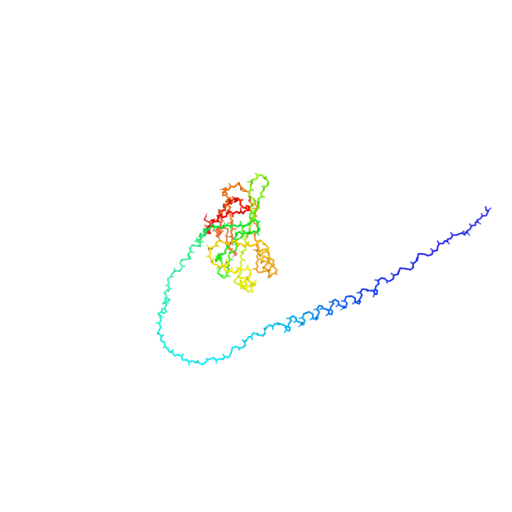35 C C . ILE A 1 155 ? -3.268 -8.496 2.300 1.00 86.88 155 ILE A C 1
ATOM 1137 O O . ILE A 1 155 ? -3.210 -7.409 2.874 1.00 86.88 155 ILE A O 1
ATOM 1141 N N . PRO A 1 156 ? -2.953 -9.635 2.944 1.00 89.38 156 PRO A N 1
ATOM 1142 C CA . PRO A 1 156 ? -2.500 -9.646 4.333 1.00 89.38 156 PRO A CA 1
ATOM 1143 C C . PRO A 1 156 ? -1.273 -8.753 4.561 1.00 89.38 156 PRO A C 1
ATOM 1145 O O . PRO A 1 156 ? -0.279 -8.867 3.841 1.00 89.38 156 PRO A O 1
ATOM 1148 N N . ILE A 1 157 ? -1.303 -7.928 5.613 1.00 89.50 157 ILE A N 1
ATOM 1149 C CA . ILE A 1 157 ? -0.210 -6.996 5.955 1.00 89.50 157 ILE A CA 1
ATOM 1150 C C . ILE A 1 157 ? 1.153 -7.704 6.053 1.00 89.50 157 ILE A C 1
ATOM 1152 O O . ILE A 1 157 ? 2.106 -7.202 5.456 1.00 89.50 157 ILE A O 1
ATOM 1156 N N . PRO A 1 158 ? 1.288 -8.880 6.711 1.00 88.62 158 PRO A N 1
ATOM 1157 C CA . PRO A 1 158 ? 2.579 -9.565 6.786 1.00 88.62 158 PRO A CA 1
ATOM 1158 C C . PRO A 1 158 ? 3.163 -9.901 5.412 1.00 88.62 158 PRO A C 1
ATOM 1160 O O . PRO A 1 158 ? 4.373 -9.866 5.235 1.00 88.62 158 PRO A O 1
ATOM 1163 N N . ARG A 1 159 ? 2.307 -10.186 4.424 1.00 84.00 159 ARG A N 1
ATOM 1164 C CA . ARG A 1 159 ? 2.741 -10.507 3.064 1.00 84.00 159 ARG A CA 1
ATOM 1165 C C . ARG A 1 159 ? 3.248 -9.268 2.328 1.00 84.00 159 ARG A C 1
ATOM 1167 O O . ARG A 1 159 ? 4.281 -9.345 1.669 1.00 84.00 159 ARG A O 1
ATOM 1174 N N . VAL A 1 160 ? 2.566 -8.130 2.488 1.00 84.94 160 VAL A N 1
ATOM 1175 C CA . VAL A 1 160 ? 3.016 -6.834 1.949 1.00 84.94 160 VAL A CA 1
ATOM 1176 C C . VAL A 1 160 ? 4.375 -6.448 2.537 1.00 84.94 160 VAL A C 1
ATOM 1178 O O . VAL A 1 160 ? 5.267 -6.033 1.801 1.00 84.94 160 VAL A O 1
ATOM 1181 N N . GLU A 1 161 ? 4.565 -6.633 3.846 1.00 86.94 161 GLU A N 1
ATOM 1182 C CA . GLU A 1 161 ? 5.842 -6.343 4.509 1.00 86.94 161 GLU A CA 1
ATOM 1183 C C . GLU A 1 161 ? 6.961 -7.292 4.061 1.00 86.94 161 GLU A C 1
ATOM 1185 O O . GLU A 1 161 ? 8.044 -6.819 3.729 1.00 86.94 161 GLU A O 1
ATOM 1190 N N . SER A 1 162 ? 6.709 -8.602 3.949 1.00 84.25 162 SER A N 1
ATOM 1191 C CA . SER A 1 162 ? 7.707 -9.539 3.408 1.00 84.25 162 SER A CA 1
ATOM 1192 C C . SER A 1 162 ? 8.119 -9.182 1.979 1.00 84.25 162 SER A C 1
ATOM 1194 O O . SER A 1 162 ? 9.300 -9.228 1.644 1.00 84.25 162 SER A O 1
ATOM 1196 N N . PHE A 1 163 ? 7.165 -8.785 1.134 1.00 81.75 163 PHE A N 1
ATOM 1197 C CA . PHE A 1 163 ? 7.477 -8.336 -0.220 1.00 81.75 163 PHE A CA 1
ATOM 1198 C C . PHE A 1 163 ? 8.336 -7.065 -0.229 1.00 81.75 163 PHE A C 1
ATOM 1200 O O . PHE A 1 163 ? 9.310 -6.962 -0.982 1.00 81.75 163 PHE A O 1
ATOM 1207 N N . ARG A 1 164 ? 8.013 -6.102 0.638 1.00 85.62 164 ARG A N 1
ATOM 1208 C CA . ARG A 1 164 ? 8.820 -4.895 0.818 1.00 85.62 164 ARG A CA 1
ATOM 1209 C C . ARG A 1 164 ? 10.250 -5.236 1.224 1.00 85.62 164 ARG A C 1
ATOM 1211 O O . ARG A 1 164 ? 11.181 -4.768 0.581 1.00 85.62 164 ARG A O 1
ATOM 1218 N N . GLU A 1 165 ? 10.426 -6.073 2.239 1.00 84.88 165 GLU A N 1
ATOM 1219 C CA . GLU A 1 165 ? 11.750 -6.466 2.731 1.00 84.88 165 GLU A CA 1
ATOM 1220 C C . GLU A 1 165 ? 12.598 -7.123 1.634 1.00 84.88 165 GLU A C 1
ATOM 1222 O O . GLU A 1 165 ? 13.767 -6.776 1.461 1.00 84.88 165 GLU A O 1
ATOM 1227 N N . VAL A 1 166 ? 12.003 -8.023 0.844 1.00 80.62 166 VAL A N 1
ATOM 1228 C CA . VAL A 1 166 ? 12.688 -8.690 -0.273 1.00 80.62 166 VAL A CA 1
ATOM 1229 C C . VAL A 1 166 ? 13.101 -7.688 -1.358 1.00 80.62 166 VAL A C 1
ATOM 1231 O O . VAL A 1 166 ? 14.233 -7.736 -1.844 1.00 80.62 166 VAL A O 1
ATOM 1234 N N . THR A 1 167 ? 12.212 -6.767 -1.735 1.00 79.00 167 THR A N 1
ATOM 1235 C CA . THR A 1 167 ? 12.481 -5.792 -2.807 1.00 79.00 167 THR A CA 1
ATOM 1236 C C . THR A 1 167 ? 13.446 -4.682 -2.391 1.00 79.00 167 THR A C 1
ATOM 1238 O O . THR A 1 167 ? 14.273 -4.257 -3.200 1.00 79.00 167 THR A O 1
ATOM 1241 N N . GLU A 1 168 ? 13.405 -4.245 -1.130 1.00 82.12 168 GLU A N 1
ATOM 1242 C CA . GLU A 1 168 ? 14.380 -3.308 -0.560 1.00 82.12 168 GLU A CA 1
ATOM 1243 C C . GLU A 1 168 ? 15.771 -3.949 -0.453 1.00 82.12 168 GLU A C 1
ATOM 1245 O O . GLU A 1 168 ? 16.764 -3.321 -0.825 1.00 82.12 168 GLU A O 1
ATOM 1250 N N . TRP A 1 169 ? 15.861 -5.210 -0.005 1.00 76.88 169 TRP A N 1
ATOM 1251 C CA . TRP A 1 169 ? 17.137 -5.928 0.128 1.00 76.88 169 TRP A CA 1
ATOM 1252 C C . TRP A 1 169 ? 17.890 -6.047 -1.200 1.00 76.88 169 TRP A C 1
ATOM 1254 O O . TRP A 1 169 ? 19.116 -5.9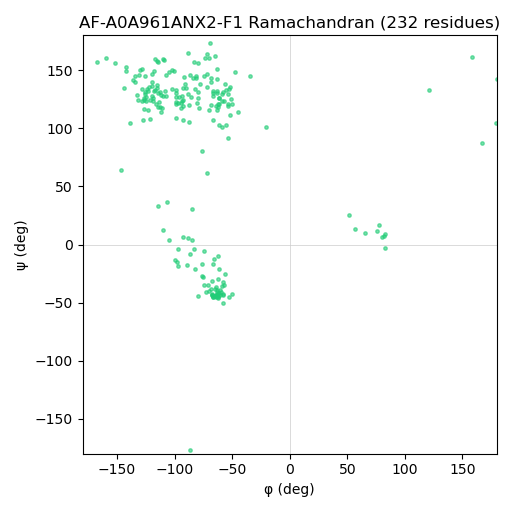44 -1.239 1.00 76.88 169 TRP A O 1
ATOM 1264 N N . LEU A 1 170 ? 17.160 -6.210 -2.303 1.00 68.31 170 LEU A N 1
ATOM 1265 C CA . LEU A 1 170 ? 17.747 -6.290 -3.638 1.00 68.31 170 LEU A CA 1
ATOM 1266 C C . LEU A 1 170 ? 18.218 -4.942 -4.181 1.00 68.31 170 LEU A C 1
ATOM 1268 O O . LEU A 1 170 ? 18.844 -4.901 -5.238 1.00 68.31 170 LEU A O 1
ATOM 1272 N N . THR A 1 171 ? 17.957 -3.838 -3.474 1.00 64.50 171 THR A N 1
ATOM 1273 C CA . THR A 1 171 ? 18.276 -2.456 -3.877 1.00 64.50 171 THR A CA 1
ATOM 1274 C C . THR A 1 171 ? 17.675 -2.031 -5.224 1.00 64.50 171 THR A C 1
ATOM 1276 O O . THR A 1 171 ? 18.022 -0.986 -5.767 1.00 64.50 171 THR A O 1
ATOM 1279 N N . THR A 1 172 ? 16.730 -2.808 -5.759 1.00 67.19 172 THR A N 1
ATOM 1280 C CA . THR A 1 172 ? 16.024 -2.529 -7.018 1.00 67.19 172 THR A CA 1
ATOM 1281 C C . THR A 1 172 ? 14.797 -1.644 -6.826 1.00 67.19 172 THR A C 1
ATOM 1283 O O . THR A 1 172 ? 14.179 -1.226 -7.803 1.00 67.19 172 THR A O 1
ATOM 1286 N N . THR A 1 173 ? 14.407 -1.376 -5.578 1.00 73.88 173 THR A N 1
ATOM 1287 C CA . THR A 1 173 ? 13.142 -0.716 -5.255 1.00 73.88 173 THR A CA 1
ATOM 1288 C C . THR A 1 173 ? 13.302 0.203 -4.055 1.00 73.88 173 THR A C 1
ATOM 1290 O O . THR A 1 173 ? 13.874 -0.173 -3.036 1.00 73.88 173 THR A O 1
ATOM 1293 N N . THR A 1 174 ? 12.758 1.414 -4.168 1.00 78.25 174 THR A N 1
ATOM 1294 C CA . THR A 1 174 ? 12.591 2.334 -3.039 1.00 78.25 174 THR A CA 1
ATOM 1295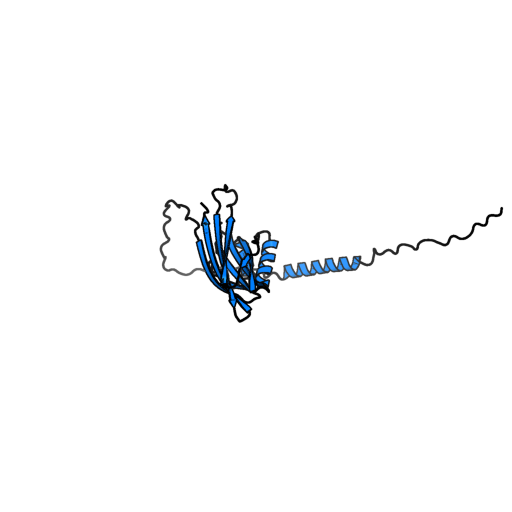 C C . THR A 1 174 ? 11.111 2.461 -2.720 1.00 78.25 174 THR A C 1
ATOM 1297 O O . THR A 1 174 ? 10.310 2.773 -3.603 1.00 78.25 174 THR A O 1
ATOM 1300 N N . TRP A 1 175 ? 10.767 2.243 -1.454 1.00 80.12 175 TRP A N 1
ATOM 1301 C CA . TRP A 1 175 ? 9.423 2.454 -0.939 1.00 80.12 175 TRP A CA 1
ATOM 1302 C C . TRP A 1 175 ? 9.304 3.856 -0.345 1.00 80.12 175 TRP A C 1
ATOM 1304 O O . TRP A 1 175 ? 10.051 4.242 0.553 1.00 80.12 175 TRP A O 1
ATOM 1314 N N . ILE A 1 176 ? 8.345 4.624 -0.845 1.00 83.12 176 ILE A N 1
ATOM 1315 C CA . ILE A 1 176 ? 7.980 5.941 -0.340 1.00 83.12 176 ILE A CA 1
ATOM 1316 C C . ILE A 1 176 ? 6.826 5.747 0.638 1.00 83.12 176 ILE A C 1
ATOM 1318 O O . ILE A 1 176 ? 5.777 5.216 0.278 1.00 83.12 176 ILE A O 1
ATOM 1322 N N . SER A 1 177 ? 7.017 6.178 1.883 1.00 82.81 177 SER A N 1
ATOM 1323 C CA . SER A 1 177 ? 5.943 6.231 2.878 1.00 82.81 177 SER A CA 1
ATOM 1324 C C . SER A 1 177 ? 5.401 7.650 2.963 1.00 82.81 177 SER A C 1
ATOM 1326 O O . SER A 1 177 ? 6.166 8.597 3.154 1.00 82.81 177 SER A O 1
ATOM 1328 N N . TYR A 1 178 ? 4.087 7.799 2.830 1.00 81.81 178 TYR A N 1
ATOM 1329 C CA . TYR A 1 178 ? 3.429 9.093 2.983 1.00 81.81 178 TYR A CA 1
ATOM 1330 C C . TYR A 1 178 ? 3.154 9.403 4.459 1.00 81.81 178 TYR A C 1
ATOM 1332 O O . TYR A 1 178 ? 3.057 8.476 5.271 1.00 81.81 178 TYR A O 1
ATOM 1340 N N . PRO A 1 179 ? 3.006 10.693 4.826 1.00 76.69 179 PRO A N 1
ATOM 1341 C CA . PRO A 1 179 ? 2.517 11.067 6.144 1.00 76.69 179 PRO A CA 1
ATOM 1342 C C . PRO A 1 179 ? 1.216 10.335 6.450 1.00 76.69 179 PRO A C 1
ATOM 1344 O O . PRO A 1 179 ? 0.327 10.247 5.601 1.00 76.69 179 PRO A O 1
ATOM 1347 N N . THR A 1 180 ? 1.110 9.809 7.665 1.00 79.56 180 THR A N 1
ATOM 1348 C CA . THR A 1 180 ? -0.075 9.066 8.064 1.00 79.56 180 THR A CA 1
ATOM 1349 C C . THR A 1 180 ? -1.301 9.966 8.003 1.00 79.56 180 THR A C 1
ATOM 1351 O O . THR A 1 180 ? -1.323 11.037 8.610 1.00 79.56 180 THR A O 1
ATOM 1354 N N . MET A 1 181 ? -2.324 9.527 7.279 1.00 81.19 181 MET A N 1
ATOM 1355 C CA . MET A 1 181 ? -3.568 10.277 7.160 1.00 81.19 181 MET A CA 1
ATOM 1356 C C . MET A 1 181 ? -4.540 9.819 8.235 1.00 81.19 181 MET A C 1
ATOM 1358 O O . MET A 1 181 ? -4.593 8.639 8.565 1.00 81.19 181 MET A O 1
ATOM 1362 N N . VAL A 1 182 ? -5.321 10.746 8.772 1.00 84.06 182 VAL A N 1
ATOM 1363 C CA . VAL A 1 182 ? -6.389 10.439 9.723 1.00 84.06 182 VAL A CA 1
ATOM 1364 C C . VAL A 1 182 ? -7.667 11.033 9.161 1.00 84.06 182 VAL A C 1
ATOM 1366 O O . VAL A 1 182 ? -7.713 12.227 8.869 1.00 84.06 182 VAL A O 1
ATOM 1369 N N . ALA A 1 183 ? -8.678 10.194 8.982 1.00 81.81 183 ALA A N 1
ATOM 1370 C CA . ALA A 1 183 ? -9.998 10.600 8.520 1.00 81.81 183 ALA A CA 1
ATOM 1371 C C . ALA A 1 183 ? -11.055 10.062 9.483 1.00 81.81 183 ALA A C 1
ATOM 1373 O O . ALA A 1 183 ? -10.855 9.023 10.123 1.00 81.81 183 ALA A O 1
ATOM 1374 N N . ARG A 1 184 ? -12.188 10.758 9.609 1.00 83.62 184 ARG A N 1
ATOM 1375 C CA . ARG A 1 184 ? -13.340 10.154 10.285 1.00 83.62 184 ARG A CA 1
ATOM 1376 C C . ARG A 1 184 ? -13.921 9.045 9.422 1.00 83.62 184 ARG A C 1
ATOM 1378 O O . ARG A 1 184 ? -13.711 9.002 8.211 1.00 83.62 184 ARG A O 1
ATOM 1385 N N . ASP A 1 185 ? -14.685 8.172 10.060 1.00 81.88 185 ASP A N 1
ATOM 1386 C CA . ASP A 1 185 ? -15.367 7.088 9.372 1.00 81.88 185 ASP A CA 1
ATOM 1387 C C . ASP A 1 185 ? -16.228 7.599 8.199 1.00 81.88 185 ASP A C 1
ATOM 1389 O O . ASP A 1 185 ? -17.127 8.424 8.377 1.00 81.88 185 ASP A O 1
ATOM 1393 N N . GLY A 1 186 ? -15.934 7.122 6.987 1.00 79.06 186 GLY A N 1
ATOM 1394 C CA . GLY A 1 186 ? -16.606 7.514 5.749 1.00 79.06 186 GLY A CA 1
ATOM 1395 C C . GLY A 1 186 ? -16.112 8.814 5.102 1.00 79.06 186 GLY A C 1
ATOM 1396 O O . GLY A 1 186 ? -16.592 9.147 4.015 1.00 79.06 186 GLY A O 1
ATOM 1397 N N . GLU A 1 187 ? -15.166 9.541 5.705 1.00 84.12 187 GLU A N 1
ATOM 1398 C CA . GLU A 1 187 ? -14.552 10.724 5.094 1.00 84.12 187 GLU A CA 1
ATOM 1399 C C . GLU A 1 187 ? -13.441 10.331 4.104 1.00 84.12 187 GLU A C 1
ATOM 1401 O O . GLU A 1 187 ? -12.717 9.349 4.288 1.00 84.12 187 GLU A O 1
ATOM 1406 N N . SER A 1 188 ? -13.314 11.102 3.019 1.00 82.00 188 SER A N 1
ATOM 1407 C CA . SER A 1 188 ? -12.207 10.956 2.070 1.00 82.00 188 SER A CA 1
ATOM 1408 C C . SER A 1 188 ? -10.977 11.700 2.589 1.00 82.00 188 SER A C 1
ATOM 1410 O O . SER A 1 188 ? -11.060 12.874 2.952 1.00 82.00 188 SER A O 1
ATOM 1412 N N . ALA A 1 189 ? -9.818 11.059 2.528 1.00 79.81 189 ALA A N 1
ATOM 1413 C CA . ALA A 1 189 ? -8.530 11.720 2.617 1.00 79.81 189 ALA A CA 1
ATOM 1414 C C . ALA A 1 189 ? -7.965 11.916 1.207 1.00 79.81 189 ALA A C 1
ATOM 1416 O O . ALA A 1 189 ? -7.927 10.982 0.404 1.00 79.81 189 ALA A O 1
ATOM 1417 N N . HIS A 1 190 ? -7.535 13.140 0.909 1.00 81.75 190 HIS A N 1
ATOM 1418 C CA . HIS A 1 190 ? -6.955 13.492 -0.379 1.00 81.75 190 HIS A CA 1
ATOM 1419 C C . HIS A 1 190 ? -5.516 13.959 -0.200 1.00 81.75 190 HIS A C 1
ATOM 1421 O O . HIS A 1 190 ? -5.240 14.834 0.623 1.00 81.75 190 HIS A O 1
ATOM 1427 N N . PHE A 1 191 ? -4.609 13.425 -1.009 1.00 77.31 191 PHE A N 1
ATOM 1428 C CA . PHE A 1 191 ? -3.234 13.898 -1.057 1.00 77.31 191 PHE A CA 1
ATOM 1429 C C . PHE A 1 191 ? -2.701 13.874 -2.484 1.00 77.31 191 PHE A C 1
ATOM 1431 O O . PHE A 1 191 ? -3.144 13.107 -3.338 1.00 77.31 191 PHE A O 1
ATOM 1438 N N . VAL A 1 192 ? -1.742 14.759 -2.739 1.00 75.44 192 VAL A N 1
ATOM 1439 C CA . VAL A 1 192 ? -1.072 14.872 -4.031 1.00 75.44 192 VAL A CA 1
ATOM 1440 C C . VAL A 1 192 ? 0.400 14.600 -3.811 1.00 75.44 192 VAL A C 1
ATOM 1442 O O . VAL A 1 192 ? 1.030 15.259 -2.983 1.00 75.44 192 VAL A O 1
ATOM 1445 N N . SER A 1 193 ? 0.949 13.654 -4.559 1.00 73.38 193 SER A N 1
ATOM 1446 C CA . S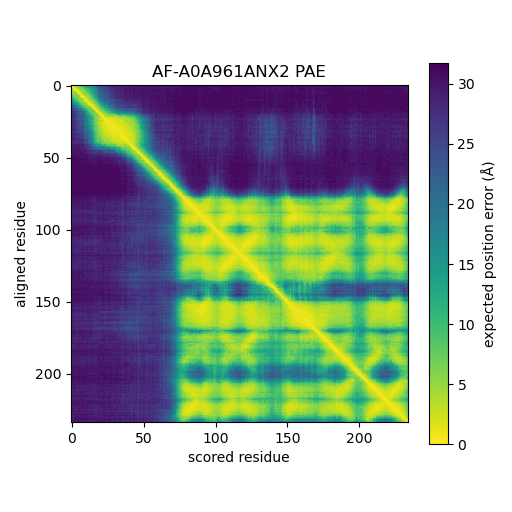ER A 1 193 ? 2.389 13.482 -4.664 1.00 73.38 193 SER A CA 1
ATOM 1447 C C . SER A 1 193 ? 2.873 13.995 -6.008 1.00 73.38 193 SER A C 1
ATOM 1449 O O . SER A 1 193 ? 2.147 13.983 -7.007 1.00 73.38 193 SER A O 1
ATOM 1451 N N . LYS A 1 194 ? 4.103 14.502 -6.018 1.00 69.06 194 LYS A N 1
ATOM 1452 C CA . LYS A 1 194 ? 4.777 14.895 -7.246 1.00 69.06 194 LYS A CA 1
ATOM 1453 C C . LYS A 1 194 ? 5.992 14.009 -7.440 1.00 69.06 194 LYS A C 1
ATOM 1455 O O . LYS A 1 194 ? 6.716 13.744 -6.482 1.00 69.06 194 LYS A O 1
ATOM 1460 N N . ILE A 1 195 ? 6.205 13.570 -8.670 1.00 64.31 195 ILE A N 1
ATOM 1461 C CA . ILE A 1 195 ? 7.362 12.777 -9.056 1.00 64.31 195 ILE A CA 1
ATOM 1462 C C . ILE A 1 195 ? 8.028 13.469 -10.233 1.00 64.31 195 ILE A C 1
ATOM 1464 O O . ILE A 1 195 ? 7.396 13.728 -11.258 1.00 64.31 195 ILE A O 1
ATOM 1468 N N . SER A 1 196 ? 9.314 13.763 -10.082 1.00 54.44 196 SER A N 1
ATOM 1469 C CA . SER A 1 196 ? 10.145 14.187 -11.198 1.00 54.44 196 SER A CA 1
ATOM 1470 C C . SER A 1 196 ? 10.532 12.967 -12.030 1.00 54.44 196 SER A C 1
ATOM 1472 O O . SER A 1 196 ? 10.883 11.910 -11.494 1.00 54.44 196 SER A O 1
ATOM 1474 N N . LYS A 1 197 ? 10.504 13.098 -13.360 1.00 55.81 197 LYS A N 1
ATOM 1475 C CA . LYS A 1 197 ? 11.241 12.144 -14.195 1.00 55.81 197 LYS A CA 1
ATOM 1476 C C . LYS A 1 197 ? 12.734 12.299 -13.863 1.00 55.81 197 LYS A C 1
ATOM 1478 O O . LYS A 1 197 ? 13.187 13.429 -13.647 1.00 55.81 197 LYS A O 1
ATOM 1483 N N . PRO A 1 198 ? 13.521 11.212 -13.823 1.00 50.88 198 PRO A N 1
ATOM 1484 C CA . PRO A 1 198 ? 14.962 11.319 -13.623 1.00 50.88 198 PRO A CA 1
ATOM 1485 C C . PRO A 1 198 ? 15.588 12.283 -14.645 1.00 50.88 198 PRO A C 1
ATOM 1487 O O . PRO A 1 198 ? 15.487 12.063 -15.849 1.00 50.88 198 PRO A O 1
ATOM 1490 N N . GLY A 1 199 ? 16.212 13.363 -14.163 1.00 54.59 199 GLY A N 1
ATOM 1491 C CA . GLY A 1 199 ? 16.863 14.374 -15.006 1.00 54.59 199 GLY A CA 1
ATOM 1492 C C . GLY A 1 199 ? 15.945 15.441 -15.619 1.00 54.59 199 GLY A C 1
ATOM 1493 O O . GLY A 1 199 ? 16.427 16.231 -16.428 1.00 54.59 199 GLY A O 1
ATOM 1494 N N . ALA A 1 200 ? 14.660 15.492 -15.254 1.00 56.59 200 ALA A N 1
ATOM 1495 C CA . ALA A 1 200 ? 13.730 16.488 -15.784 1.00 56.59 200 ALA A CA 1
ATOM 1496 C C . ALA A 1 200 ? 13.728 17.815 -14.991 1.00 56.59 200 ALA A C 1
ATOM 1498 O O . ALA A 1 200 ? 13.901 17.799 -13.766 1.00 56.59 200 ALA A O 1
ATOM 1499 N N . PRO A 1 201 ? 13.521 18.963 -15.671 1.00 60.44 201 PRO A N 1
ATOM 1500 C CA . PRO A 1 201 ? 13.322 20.263 -15.027 1.00 60.44 201 PRO A CA 1
ATOM 1501 C C . PRO A 1 201 ? 12.026 20.297 -14.194 1.00 60.44 201 PRO A C 1
ATOM 1503 O O . PRO A 1 201 ? 11.139 19.464 -14.378 1.00 60.44 201 PRO A O 1
ATOM 1506 N N . GLU A 1 202 ? 11.912 21.265 -13.273 1.00 58.00 202 GLU A N 1
ATOM 1507 C CA . GLU A 1 202 ? 10.760 21.397 -12.356 1.00 58.00 202 GLU A CA 1
ATOM 1508 C C . GLU A 1 202 ? 9.394 21.491 -13.054 1.00 58.00 202 GLU A C 1
ATOM 1510 O O . GLU A 1 202 ? 8.385 21.053 -12.502 1.00 58.00 202 GLU A O 1
ATOM 1515 N N . ASP A 1 203 ? 9.381 21.961 -14.299 1.00 56.28 203 ASP A N 1
ATOM 1516 C CA . ASP A 1 203 ? 8.171 22.163 -15.099 1.00 56.28 203 ASP A CA 1
ATOM 1517 C C . ASP A 1 203 ? 7.665 20.885 -15.803 1.00 56.28 203 ASP A C 1
ATOM 1519 O O . ASP A 1 203 ? 6.622 20.910 -16.448 1.00 56.28 203 ASP A O 1
ATOM 1523 N N . ASP A 1 204 ? 8.384 19.760 -15.692 1.00 60.03 204 ASP A N 1
ATOM 1524 C CA . ASP A 1 204 ? 8.007 18.457 -16.280 1.00 60.03 204 ASP A CA 1
ATOM 1525 C C . ASP A 1 204 ? 7.716 17.412 -15.180 1.00 60.03 204 ASP A C 1
ATOM 1527 O O . ASP A 1 204 ? 8.016 16.216 -15.287 1.00 60.03 204 ASP A O 1
ATOM 1531 N N . TRP A 1 205 ? 7.171 17.894 -14.056 1.00 63.16 205 TRP A N 1
ATOM 1532 C CA . TRP A 1 205 ? 6.780 17.066 -12.919 1.00 63.16 205 TRP A CA 1
ATOM 1533 C C . TRP A 1 205 ? 5.431 16.394 -13.167 1.00 63.16 205 TRP A C 1
ATOM 1535 O O . TRP A 1 205 ? 4.423 17.013 -13.510 1.00 63.16 205 TRP A O 1
ATOM 1545 N N . LEU A 1 206 ? 5.395 15.093 -12.911 1.00 65.75 206 LEU A N 1
ATOM 1546 C CA . LEU A 1 206 ? 4.172 14.311 -12.962 1.00 65.75 206 LEU A CA 1
ATOM 1547 C C . LEU A 1 206 ? 3.519 14.333 -11.585 1.00 65.75 206 LEU A C 1
ATOM 1549 O O . LEU A 1 206 ? 4.176 14.157 -10.557 1.00 65.75 206 LEU A O 1
ATOM 1553 N N . GLY A 1 207 ? 2.213 14.554 -11.562 1.00 70.75 207 GLY A N 1
ATOM 1554 C CA . GLY A 1 207 ? 1.407 14.497 -10.356 1.00 70.75 207 GLY A CA 1
ATOM 1555 C C . GLY A 1 207 ? 0.658 13.198 -10.239 1.00 70.75 207 GLY A C 1
ATOM 1556 O O . GLY A 1 207 ? 0.215 12.593 -11.215 1.00 70.75 207 GLY A O 1
ATOM 1557 N N . LYS A 1 208 ? 0.460 12.808 -8.994 1.00 77.19 208 LYS A N 1
ATOM 1558 C CA . LYS A 1 208 ? -0.458 11.749 -8.623 1.00 77.19 208 LYS A CA 1
ATOM 1559 C C . LYS A 1 208 ? -1.381 12.332 -7.581 1.00 77.19 208 LYS A C 1
ATOM 1561 O O . LYS A 1 208 ? -0.916 12.758 -6.526 1.00 77.19 208 LYS A O 1
ATOM 1566 N N . SER A 1 209 ? -2.667 12.408 -7.885 1.00 81.56 209 SER A N 1
ATOM 1567 C CA . SER A 1 209 ? -3.677 12.689 -6.871 1.00 81.56 209 SER A CA 1
ATOM 1568 C C . SER A 1 209 ? -4.309 11.388 -6.427 1.00 81.56 209 SER A C 1
ATOM 1570 O O . SER A 1 209 ? -4.698 10.560 -7.248 1.00 81.56 209 SER A O 1
ATOM 1572 N N . TYR A 1 210 ? -4.405 11.244 -5.118 1.00 83.88 210 TYR A N 1
ATOM 1573 C CA . TYR A 1 210 ? -4.988 10.106 -4.450 1.00 83.88 2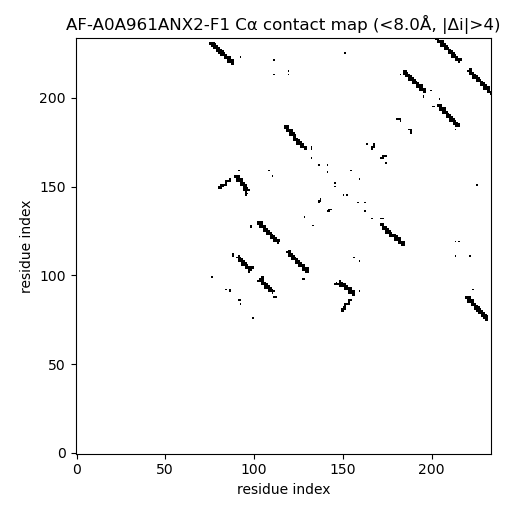10 TYR A CA 1
ATOM 1574 C C . TYR A 1 210 ? -6.174 10.611 -3.643 1.00 83.88 210 TYR A C 1
ATOM 1576 O O . TYR A 1 210 ? -6.015 11.487 -2.791 1.00 83.88 210 TYR A O 1
ATOM 1584 N N . GLU A 1 211 ? -7.349 10.048 -3.884 1.00 87.94 211 GLU A N 1
ATOM 1585 C CA . GLU A 1 211 ? -8.482 10.137 -2.976 1.00 87.94 211 GLU A CA 1
ATOM 1586 C C . GLU A 1 211 ? -8.745 8.741 -2.413 1.00 87.94 211 GLU A C 1
ATOM 1588 O O . GLU A 1 211 ? -9.011 7.790 -3.148 1.00 87.94 211 GLU A O 1
ATOM 1593 N N . ILE A 1 212 ? -8.631 8.609 -1.095 1.00 87.19 212 ILE A N 1
ATOM 1594 C CA . ILE A 1 212 ? -8.868 7.354 -0.389 1.00 87.19 212 ILE A CA 1
ATOM 1595 C C . ILE A 1 212 ? -9.971 7.597 0.622 1.00 87.19 212 ILE A C 1
ATOM 1597 O O . ILE A 1 212 ? -9.848 8.460 1.491 1.00 87.19 212 ILE A O 1
ATOM 1601 N N . ARG A 1 213 ? -11.035 6.807 0.539 1.00 89.12 213 ARG A N 1
ATOM 1602 C CA . ARG A 1 213 ? -12.107 6.801 1.529 1.00 89.12 213 ARG A CA 1
ATOM 1603 C C . ARG A 1 213 ? -12.095 5.483 2.273 1.00 89.12 213 ARG A C 1
ATOM 1605 O O . ARG A 1 213 ? -12.062 4.418 1.664 1.00 89.12 213 ARG A O 1
ATOM 1612 N N . THR A 1 214 ? -12.149 5.563 3.593 1.00 88.19 214 THR A N 1
ATOM 1613 C CA . THR A 1 214 ? -12.241 4.401 4.476 1.00 88.19 214 THR A CA 1
ATOM 1614 C C . THR A 1 214 ? -13.568 4.425 5.210 1.00 88.19 214 THR A C 1
ATOM 1616 O O . THR A 1 214 ? -13.983 5.455 5.734 1.00 88.19 214 THR A O 1
ATOM 1619 N N . LYS A 1 215 ? -14.235 3.273 5.252 1.00 88.69 215 LYS A N 1
ATOM 1620 C CA . LYS A 1 215 ? -15.443 3.064 6.041 1.00 88.69 215 LYS A CA 1
ATOM 1621 C C . LYS A 1 215 ? -15.298 1.817 6.901 1.00 88.69 215 LYS A C 1
ATOM 1623 O O . LYS A 1 215 ? -15.075 0.731 6.376 1.00 88.69 215 LYS A O 1
ATOM 1628 N N . SER A 1 216 ? -15.451 1.963 8.205 1.00 87.31 216 SER A N 1
ATOM 1629 C CA . SER A 1 216 ? -15.461 0.873 9.171 1.00 87.31 216 SER A CA 1
ATOM 1630 C C . SER A 1 216 ? -16.713 0.019 8.984 1.00 87.31 216 SER A C 1
ATOM 1632 O O . SER A 1 216 ? -17.811 0.515 8.719 1.00 87.31 216 SER A O 1
ATOM 1634 N N . LEU A 1 217 ? -16.549 -1.292 9.104 1.00 87.25 217 LEU A N 1
ATOM 1635 C CA . LEU A 1 217 ? -17.619 -2.271 8.971 1.00 87.25 217 LEU A CA 1
ATOM 1636 C C . LEU A 1 217 ? -17.943 -2.894 10.330 1.00 87.25 217 LEU A C 1
ATOM 1638 O O . LEU A 1 217 ? -17.140 -2.899 11.260 1.00 87.25 217 LEU A O 1
ATOM 1642 N N . THR A 1 218 ? -19.147 -3.448 10.448 1.00 85.50 218 THR A N 1
ATOM 1643 C CA . THR A 1 218 ? -19.659 -4.011 11.708 1.00 85.50 218 THR A CA 1
ATOM 1644 C C . THR A 1 218 ? -18.908 -5.254 12.184 1.00 85.50 218 THR A C 1
ATOM 1646 O O . THR A 1 218 ? -19.052 -5.645 13.335 1.00 85.50 218 THR A O 1
ATOM 1649 N N . ASP A 1 219 ? -18.141 -5.898 11.308 1.00 85.62 219 ASP A N 1
ATOM 1650 C CA . ASP A 1 219 ? -17.319 -7.073 11.605 1.00 85.62 219 ASP A CA 1
ATOM 1651 C C . ASP A 1 219 ? -15.873 -6.720 11.996 1.00 85.62 219 ASP A C 1
ATOM 1653 O O . ASP A 1 219 ? -15.046 -7.616 12.143 1.00 85.62 219 ASP A O 1
ATOM 1657 N N . GLY A 1 220 ? -15.556 -5.430 12.154 1.00 83.56 220 GLY A N 1
ATOM 1658 C CA . GLY A 1 220 ? -14.200 -4.959 12.445 1.00 83.56 220 GLY A CA 1
ATOM 1659 C C . GLY A 1 220 ? -13.287 -4.882 11.217 1.00 83.56 220 GLY A C 1
ATOM 1660 O O . GLY A 1 220 ? -12.096 -4.616 11.367 1.00 83.56 220 GLY A O 1
ATOM 1661 N N . GLY A 1 221 ? -13.825 -5.115 10.015 1.00 89.12 221 GLY A N 1
ATOM 1662 C CA . GLY A 1 221 ? -13.148 -4.829 8.754 1.00 89.12 221 GLY A CA 1
ATOM 1663 C C . GLY A 1 221 ? -13.366 -3.391 8.280 1.00 89.12 221 GLY A C 1
ATOM 1664 O O . GLY A 1 221 ? -14.046 -2.588 8.921 1.00 89.12 221 GLY A O 1
ATOM 1665 N N . PHE A 1 222 ? -12.824 -3.084 7.106 1.00 91.31 222 PHE A N 1
ATOM 1666 C CA . PHE A 1 222 ? -12.964 -1.793 6.444 1.00 91.31 222 PHE A CA 1
ATOM 1667 C C . PHE A 1 222 ? -13.374 -1.986 4.987 1.00 91.31 222 PHE A C 1
ATOM 1669 O O . PHE A 1 222 ? -12.954 -2.928 4.321 1.00 91.31 222 PHE A O 1
ATOM 1676 N N . GLN A 1 223 ? -14.175 -1.068 4.467 1.00 92.69 223 GLN A N 1
ATOM 1677 C CA . GLN A 1 223 ? -14.301 -0.836 3.039 1.00 92.69 223 GLN A CA 1
ATOM 1678 C C . GLN A 1 223 ? -13.371 0.319 2.667 1.00 92.69 223 GLN A C 1
ATOM 1680 O O . GLN A 1 223 ? -13.433 1.385 3.279 1.00 92.69 223 GLN A O 1
ATOM 1685 N N . ILE A 1 224 ? -12.513 0.098 1.676 1.00 89.94 224 ILE A N 1
ATOM 1686 C CA . ILE A 1 224 ? -11.589 1.095 1.142 1.00 89.94 224 ILE A CA 1
ATOM 1687 C C . ILE A 1 224 ? -11.992 1.385 -0.296 1.00 89.94 224 ILE A C 1
ATOM 1689 O O . ILE A 1 224 ? -11.954 0.492 -1.143 1.00 89.94 224 ILE A O 1
ATOM 1693 N N . ASP A 1 225 ? -12.352 2.636 -0.564 1.00 90.81 225 ASP A N 1
ATOM 1694 C CA . ASP A 1 225 ? -12.510 3.155 -1.916 1.00 90.81 225 ASP A CA 1
ATOM 1695 C C . ASP A 1 225 ? -11.231 3.916 -2.284 1.00 90.81 225 ASP A C 1
ATOM 1697 O O . ASP A 1 225 ? -10.833 4.849 -1.583 1.00 90.81 225 ASP A O 1
ATOM 1701 N N . VAL A 1 226 ? -10.585 3.511 -3.374 1.00 88.38 226 VAL A N 1
ATOM 1702 C CA . VAL A 1 226 ? -9.383 4.152 -3.915 1.00 88.38 226 VAL A CA 1
ATOM 1703 C C . VAL A 1 226 ? -9.740 4.796 -5.245 1.00 88.38 226 VAL A C 1
ATOM 1705 O O . VAL A 1 226 ? -10.291 4.137 -6.128 1.00 88.38 226 VAL A O 1
ATOM 1708 N N . ASP A 1 227 ? -9.407 6.073 -5.391 1.00 89.12 227 ASP A N 1
ATOM 1709 C CA . ASP A 1 227 ? -9.446 6.811 -6.647 1.00 89.12 227 ASP A CA 1
ATOM 1710 C C . ASP A 1 227 ? -8.081 7.469 -6.866 1.00 89.12 227 ASP A C 1
ATOM 1712 O O . ASP A 1 227 ? -7.683 8.401 -6.165 1.00 89.12 227 ASP A O 1
ATOM 1716 N N . LEU A 1 228 ? -7.325 6.916 -7.804 1.00 85.06 228 LEU A N 1
ATOM 1717 C CA . LEU A 1 228 ? -6.005 7.379 -8.185 1.00 85.06 228 LEU A CA 1
ATOM 1718 C C . LEU A 1 228 ? -6.090 8.041 -9.548 1.00 85.06 228 LEU A C 1
ATOM 1720 O O . LEU A 1 228 ? -6.513 7.403 -10.505 1.00 85.06 228 LEU A O 1
ATOM 1724 N N . ASP A 1 229 ? -5.589 9.262 -9.658 1.00 83.94 229 ASP A N 1
ATOM 1725 C CA . ASP A 1 229 ? -5.438 9.975 -10.922 1.00 83.94 229 ASP A CA 1
ATOM 1726 C C . ASP A 1 229 ? -3.960 10.340 -11.118 1.00 83.94 229 ASP A C 1
ATOM 1728 O O . ASP A 1 229 ? -3.400 11.182 -10.408 1.00 83.94 229 ASP A O 1
ATOM 1732 N N . LEU A 1 230 ? -3.310 9.647 -12.055 1.00 75.69 230 LEU A N 1
ATOM 1733 C CA . LEU A 1 230 ? -1.974 9.960 -12.551 1.00 75.69 230 LEU A CA 1
ATOM 1734 C C . LEU A 1 230 ? -2.127 10.950 -13.698 1.00 75.69 230 LEU A C 1
ATOM 1736 O O . LEU A 1 230 ? -2.768 10.616 -14.690 1.00 75.69 230 LEU A O 1
ATOM 1740 N N . ARG A 1 231 ? -1.534 12.139 -13.577 1.00 73.88 231 ARG A N 1
ATOM 1741 C CA . ARG A 1 231 ? -1.589 13.180 -14.610 1.00 73.88 231 ARG A CA 1
ATOM 1742 C C . ARG A 1 231 ? -0.361 14.080 -14.576 1.00 73.88 231 ARG A C 1
ATOM 1744 O O . ARG A 1 231 ? 0.264 14.258 -13.536 1.00 73.88 231 ARG A O 1
ATOM 1751 N N . GLU A 1 232 ? -0.042 14.714 -15.695 1.00 64.50 232 GLU A N 1
ATOM 1752 C CA . GLU A 1 232 ? 0.942 15.802 -15.718 1.00 64.50 232 GLU A CA 1
ATOM 1753 C C . GLU A 1 232 ? 0.444 16.984 -14.874 1.00 64.50 232 GLU A C 1
ATOM 1755 O O . GLU A 1 232 ? -0.717 17.392 -14.986 1.00 64.50 232 GLU A O 1
ATOM 1760 N N . LEU A 1 233 ? 1.306 17.518 -14.004 1.00 60.12 233 LEU A N 1
ATOM 1761 C CA . LEU A 1 233 ? 1.017 18.766 -13.302 1.00 60.12 233 LEU A CA 1
ATOM 1762 C C . LEU A 1 233 ? 1.498 19.898 -14.198 1.00 60.12 233 LEU A C 1
ATOM 1764 O O . LEU A 1 233 ? 2.698 20.100 -14.335 1.00 60.12 233 LEU A O 1
ATOM 1768 N N . LYS A 1 234 ? 0.548 20.587 -14.829 1.00 54.88 234 LYS A N 1
ATOM 1769 C CA . LYS A 1 234 ? 0.806 21.846 -15.533 1.00 54.88 234 LYS A CA 1
ATOM 1770 C C . LYS A 1 234 ? 0.883 23.017 -14.565 1.00 54.88 234 LYS A C 1
ATOM 1772 O O . LYS A 1 234 ? 0.169 22.967 -13.534 1.00 54.88 234 LYS A O 1
#

pLDDT: mean 70.24, std 17.8, range [28.25, 92.69]

Mean predicted aligned error: 17.84 Å